Protein AF-0000000084685942 (afdb_homodimer)

Sequence (200 aa):
MKVRAKIINNITHVRVLAIHPMETGERIDKDSGERISAKYIQKISCEHNGKEVFLAQFGTSISQNPYLAFSFKEGKKGDILSLRWNDNTGDVKKTDTTIKMKVRAKIINNITHVRVLAIHPMETGERIDKDSGERISAKYIQKISCEHNGKEVFLAQFGTSISQNPYLAFSFKEGKKGDILSLRWNDNTGDVKKTDTTIK

Organism: NCBI:txid1198232

InterPro domains:
  IPR013783 Immunoglobulin-like fold [G3DSA:2.60.40.10] (1-100)
  IPR014756 Immunoglobulin E-set [SSF81296] (1-99)
  IPR014880 Sulphur oxidation protein SoxZ [PF08770] (4-96)
  IPR030995 Thiosulfate oxidation carrier complex protein SoxZ [TIGR04490] (2-99)

Nearest PDB structures (foldseek):
  2oxh-assembly1_Z  TM=8.338E-01  e=3.038E-08  Paracoccus denitrificans
  1v8h-assembly1_B  TM=8.403E-01  e=4.459E-08  Thermus thermophilus HB8
  2oxg-assembly3_C  TM=8.411E-01  e=2.875E-07  Paracoccus denitrificans
  2oxg-assembly4_E  TM=8.391E-01  e=1.334E-06  Paracoccus denitrificans
  4uwq-assembly3_C  TM=8.152E-01  e=1.489E-06  Thermus thermophilus HB27

Structure (mmCIF, N/CA/C/O backbone):
data_AF-0000000084685942-model_v1
#
loop_
_entity.id
_entity.type
_entity.pdbx_description
1 polymer 'Sulfur oxidation protein SoxZ'
#
loop_
_atom_site.group_PDB
_atom_site.id
_atom_site.type_symbol
_atom_site.label_atom_id
_atom_site.label_alt_id
_atom_site.label_comp_id
_atom_site.label_asym_id
_atom_site.label_entity_id
_atom_site.label_seq_id
_atom_site.pdbx_PDB_ins_code
_atom_site.Cartn_x
_atom_site.Cartn_y
_atom_site.Cartn_z
_atom_site.occupancy
_atom_site.B_iso_or_equiv
_atom_site.auth_seq_id
_atom_site.auth_comp_id
_atom_site.auth_asym_id
_atom_site.auth_atom_id
_atom_site.pdbx_PDB_model_num
ATOM 1 N N . MET A 1 1 ? 13.102 0.731 -6.465 1 90.44 1 MET A N 1
ATOM 2 C CA . MET A 1 1 ? 11.703 1.027 -6.156 1 90.44 1 MET A CA 1
ATOM 3 C C . MET A 1 1 ? 11.266 2.33 -6.82 1 90.44 1 MET A C 1
ATOM 5 O O . MET A 1 1 ? 12.039 3.285 -6.891 1 90.44 1 MET A O 1
ATOM 9 N N . LYS A 1 2 ? 10.141 2.238 -7.484 1 95.19 2 LYS A N 1
ATOM 10 C CA . LYS A 1 2 ? 9.523 3.432 -8.062 1 95.19 2 LYS A CA 1
ATOM 11 C C . LYS A 1 2 ? 8.367 3.924 -7.207 1 95.19 2 LYS A C 1
ATOM 13 O O . LYS A 1 2 ? 7.445 3.162 -6.902 1 95.19 2 LYS A O 1
ATOM 18 N N . VAL A 1 3 ? 8.492 5.219 -6.828 1 97.19 3 VAL A N 1
ATOM 19 C CA . VAL A 1 3 ? 7.484 5.773 -5.926 1 97.19 3 VAL A CA 1
ATOM 20 C C . VAL A 1 3 ? 7.016 7.133 -6.449 1 97.19 3 VAL A C 1
ATOM 22 O O . VAL A 1 3 ? 7.828 7.949 -6.883 1 97.19 3 VAL A O 1
ATOM 25 N N . ARG A 1 4 ? 5.781 7.285 -6.434 1 97.88 4 ARG A N 1
ATOM 26 C CA . ARG A 1 4 ? 5.172 8.578 -6.719 1 97.88 4 ARG A CA 1
ATOM 27 C C . ARG A 1 4 ? 4.246 9.008 -5.586 1 97.88 4 ARG A C 1
ATOM 29 O O . ARG A 1 4 ? 3.518 8.188 -5.027 1 97.88 4 ARG A O 1
ATOM 36 N N . ALA A 1 5 ? 4.422 10.172 -5.203 1 97.94 5 ALA A N 1
ATOM 37 C CA . ALA A 1 5 ? 3.564 10.766 -4.184 1 97.94 5 ALA A CA 1
ATOM 38 C C . ALA A 1 5 ? 3.043 12.133 -4.633 1 97.94 5 ALA A C 1
ATOM 40 O O . ALA A 1 5 ? 3.82 13.07 -4.812 1 97.94 5 ALA A O 1
ATOM 41 N N . LYS A 1 6 ? 1.627 12.211 -4.816 1 98.25 6 LYS A N 1
ATOM 42 C CA . LYS A 1 6 ? 0.998 13.422 -5.336 1 98.25 6 LYS A CA 1
ATOM 43 C C . LYS A 1 6 ? -0.133 13.891 -4.426 1 98.25 6 LYS A C 1
ATOM 45 O O . LYS A 1 6 ? -0.931 13.078 -3.951 1 98.25 6 LYS A O 1
ATOM 50 N N . ILE A 1 7 ? -0.104 15.109 -4.207 1 97.69 7 ILE A N 1
ATOM 51 C CA . ILE A 1 7 ? -1.191 15.68 -3.416 1 97.69 7 ILE A CA 1
ATOM 52 C C . ILE A 1 7 ? -2.352 16.062 -4.332 1 97.69 7 ILE A C 1
ATOM 54 O O . ILE A 1 7 ? -2.158 16.75 -5.332 1 97.69 7 ILE A O 1
ATOM 58 N N . ILE A 1 8 ? -3.498 15.594 -4.062 1 97.12 8 ILE A N 1
ATOM 59 C CA . ILE A 1 8 ? -4.746 15.961 -4.723 1 97.12 8 ILE A CA 1
ATOM 60 C C . ILE A 1 8 ? -5.812 16.266 -3.672 1 97.12 8 ILE A C 1
ATOM 62 O O . ILE A 1 8 ? -6.176 15.406 -2.873 1 97.12 8 ILE A O 1
ATOM 66 N N . ASN A 1 9 ? -6.195 17.5 -3.615 1 94.81 9 ASN A N 1
ATOM 67 C CA . ASN A 1 9 ? -7.211 17.938 -2.668 1 94.81 9 ASN A CA 1
ATOM 68 C C . ASN A 1 9 ? -6.793 17.672 -1.228 1 94.81 9 ASN A C 1
ATOM 70 O O . ASN A 1 9 ? -7.559 17.078 -0.455 1 94.81 9 ASN A O 1
ATOM 74 N N . ASN A 1 10 ? -5.645 17.938 -0.882 1 95 10 ASN A N 1
ATOM 75 C CA . ASN A 1 10 ? -5.055 17.922 0.452 1 95 10 ASN A CA 1
ATOM 76 C C . ASN A 1 10 ? -4.863 16.484 0.951 1 95 10 ASN A C 1
ATOM 78 O O . ASN A 1 10 ? -4.746 16.25 2.154 1 95 10 ASN A O 1
ATOM 82 N N . ILE A 1 11 ? -4.949 15.664 -0.019 1 97.5 11 ILE A N 1
ATOM 83 C CA . ILE A 1 11 ? -4.672 14.258 0.271 1 97.5 11 ILE A CA 1
ATOM 84 C C . ILE A 1 11 ? -3.49 13.781 -0.568 1 97.5 11 ILE A C 1
ATOM 86 O O . ILE A 1 11 ? -3.41 14.07 -1.764 1 97.5 11 ILE A O 1
ATOM 90 N N . THR A 1 12 ? -2.643 13.148 0.266 1 98.25 12 THR A N 1
ATOM 91 C CA . THR A 1 12 ? -1.487 12.617 -0.448 1 98.25 12 THR A CA 1
ATOM 92 C C . THR A 1 12 ? -1.756 11.195 -0.932 1 98.25 12 THR A C 1
ATOM 94 O O . THR A 1 12 ? -2.02 10.297 -0.126 1 98.25 12 THR A O 1
ATOM 97 N N . HIS A 1 13 ? -1.616 11.023 -2.281 1 98.5 13 HIS A N 1
ATOM 98 C CA . HIS A 1 13 ? -1.771 9.719 -2.914 1 98.5 13 HIS A CA 1
ATOM 99 C C . HIS A 1 13 ? -0.418 9.117 -3.275 1 98.5 13 HIS A C 1
ATOM 101 O O . HIS A 1 13 ? 0.376 9.742 -3.98 1 98.5 13 HIS A O 1
ATOM 107 N N . VAL A 1 14 ? -0.188 7.906 -2.75 1 98.44 14 VAL A N 1
ATOM 108 C CA . VAL A 1 14 ? 1.114 7.266 -2.912 1 98.44 14 VAL A CA 1
ATOM 109 C C . VAL A 1 14 ? 0.961 5.977 -3.713 1 98.44 14 VAL A C 1
ATOM 111 O O . VAL A 1 14 ? 0.082 5.16 -3.426 1 98.44 14 VAL A O 1
ATOM 114 N N . ARG A 1 15 ? 1.811 5.895 -4.707 1 97.94 15 ARG A N 1
ATOM 115 C CA . ARG A 1 15 ? 1.938 4.676 -5.5 1 97.94 15 ARG A CA 1
ATOM 116 C C . ARG A 1 15 ? 3.367 4.148 -5.465 1 97.94 15 ARG A C 1
ATOM 118 O O . ARG A 1 15 ? 4.312 4.883 -5.746 1 97.94 15 ARG A O 1
ATOM 125 N N . VAL A 1 16 ? 3.428 2.896 -5.156 1 97.81 16 VAL A N 1
ATOM 126 C CA . VAL A 1 16 ? 4.734 2.264 -5.008 1 97.81 16 VAL A CA 1
ATOM 127 C C . VAL A 1 16 ? 4.816 1.032 -5.906 1 97.81 16 VAL A C 1
ATOM 129 O O . VAL A 1 16 ? 3.928 0.179 -5.887 1 97.81 16 VAL A O 1
ATOM 132 N N . LEU A 1 17 ? 5.82 1.06 -6.691 1 97.62 17 LEU A N 1
ATOM 133 C CA . LEU A 1 17 ? 6.238 -0.146 -7.398 1 97.62 17 LEU A CA 1
ATOM 134 C C . LEU A 1 17 ? 7.617 -0.602 -6.934 1 97.62 17 LEU A C 1
ATOM 136 O O . LEU A 1 17 ? 8.625 0.016 -7.277 1 97.62 17 LEU A O 1
ATOM 140 N N . ALA A 1 18 ? 7.59 -1.71 -6.117 1 97.06 18 ALA A N 1
ATOM 141 C CA . ALA A 1 18 ? 8.859 -2.268 -5.664 1 97.06 18 ALA A CA 1
ATOM 142 C C . ALA A 1 18 ? 9.43 -3.242 -6.691 1 97.06 18 ALA A C 1
ATOM 144 O O . ALA A 1 18 ? 8.797 -4.25 -7.016 1 97.06 18 ALA A O 1
ATOM 145 N N . ILE A 1 19 ? 10.617 -2.771 -7.238 1 96.38 19 ILE A N 1
ATOM 146 C CA . ILE A 1 19 ? 11.273 -3.645 -8.203 1 96.38 19 ILE A CA 1
ATOM 147 C C . ILE A 1 19 ? 11.938 -4.812 -7.477 1 96.38 19 ILE A C 1
ATOM 149 O O . ILE A 1 19 ? 12.992 -4.645 -6.855 1 96.38 19 ILE A O 1
ATOM 153 N N . HIS A 1 20 ? 11.406 -6.027 -7.535 1 97.88 20 HIS A N 1
ATOM 154 C CA . HIS A 1 20 ? 11.836 -7.191 -6.77 1 97.88 20 HIS A CA 1
ATOM 155 C C . HIS A 1 20 ? 11.305 -8.484 -7.387 1 97.88 20 HIS A C 1
ATOM 157 O O . HIS A 1 20 ? 10.164 -8.531 -7.844 1 97.88 20 HIS A O 1
ATOM 163 N N . PRO A 1 21 ? 12.016 -9.539 -7.383 1 96.44 21 PRO A N 1
ATOM 164 C CA . PRO A 1 21 ? 11.648 -10.758 -8.109 1 96.44 21 PRO A CA 1
ATOM 165 C C . PRO A 1 21 ? 10.5 -11.516 -7.449 1 96.44 21 PRO A C 1
ATOM 167 O O . PRO A 1 21 ? 9.812 -12.305 -8.102 1 96.44 21 PRO A O 1
ATOM 170 N N . MET A 1 22 ? 10.289 -11.406 -6.102 1 97.94 22 MET A N 1
ATOM 171 C CA . MET A 1 22 ? 9.25 -12.102 -5.352 1 97.94 22 MET A CA 1
ATOM 172 C C . MET A 1 22 ? 9.273 -13.594 -5.648 1 97.94 22 MET A C 1
ATOM 174 O O . MET A 1 22 ? 8.242 -14.188 -5.977 1 97.94 22 MET A O 1
ATOM 178 N N . GLU A 1 23 ? 10.359 -14.188 -5.59 1 96.5 23 GLU A N 1
ATOM 179 C CA . GLU A 1 23 ? 10.531 -15.625 -5.82 1 96.5 23 GLU A CA 1
ATOM 180 C C . GLU A 1 23 ? 9.984 -16.438 -4.656 1 96.5 23 GLU A C 1
ATOM 182 O O . GLU A 1 23 ? 10.438 -16.297 -3.52 1 96.5 23 GLU A O 1
ATOM 187 N N . THR A 1 24 ? 9.086 -17.25 -4.816 1 94.56 24 THR A N 1
ATOM 188 C CA . THR A 1 24 ? 8.344 -17.984 -3.797 1 94.56 24 THR A CA 1
ATOM 189 C C . THR A 1 24 ? 9.203 -19.094 -3.193 1 94.56 24 THR A C 1
ATOM 191 O O . THR A 1 24 ? 8.945 -19.547 -2.078 1 94.56 24 THR A O 1
ATOM 194 N N . GLY A 1 25 ? 10.133 -19.578 -3.926 1 95 25 GLY A N 1
ATOM 195 C CA . GLY A 1 25 ? 10.938 -20.703 -3.482 1 95 25 GLY A CA 1
ATOM 196 C C . GLY A 1 25 ? 10.375 -22.047 -3.906 1 95 25 GLY A C 1
ATOM 197 O O . GLY A 1 25 ? 10.938 -23.094 -3.576 1 95 25 GLY A O 1
ATOM 198 N N . GLU A 1 26 ? 9.281 -21.984 -4.598 1 92.19 26 GLU A N 1
ATOM 199 C CA . GLU A 1 26 ? 8.656 -23.234 -5.012 1 92.19 26 GLU A CA 1
ATOM 200 C C . GLU A 1 26 ? 9.039 -23.594 -6.441 1 92.19 26 GLU A C 1
ATOM 202 O O . GLU A 1 26 ? 8.758 -24.703 -6.898 1 92.19 26 GLU A O 1
ATOM 207 N N . ARG A 1 27 ? 9.688 -22.797 -7.086 1 91.25 27 ARG A N 1
ATOM 208 C CA . ARG A 1 27 ? 10.055 -23.047 -8.477 1 91.25 27 ARG A CA 1
ATOM 209 C C . ARG A 1 27 ? 11.352 -23.859 -8.562 1 91.25 27 ARG A C 1
ATOM 211 O O . ARG A 1 27 ? 12.266 -23.641 -7.762 1 91.25 27 ARG A O 1
ATOM 218 N N . ILE A 1 28 ? 11.281 -24.703 -9.539 1 93.06 28 ILE A N 1
ATOM 219 C CA . ILE A 1 28 ? 12.461 -25.531 -9.758 1 93.06 28 ILE A CA 1
ATOM 220 C C . ILE A 1 28 ? 13.234 -25.031 -10.969 1 93.06 28 ILE A C 1
ATOM 222 O O . ILE A 1 28 ? 12.648 -24.766 -12.016 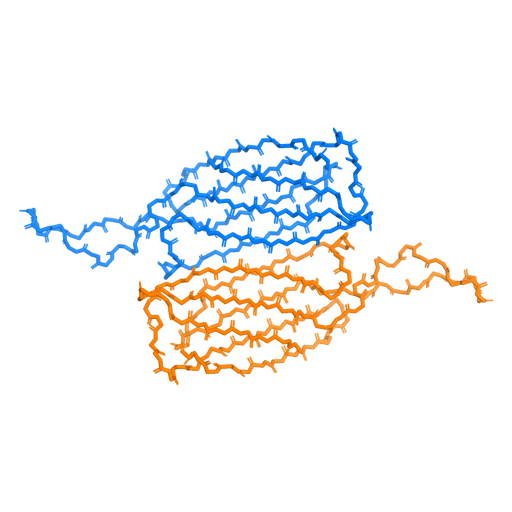1 93.06 28 ILE A O 1
ATOM 226 N N . ASP A 1 29 ? 14.57 -24.75 -10.672 1 92.06 29 ASP A N 1
ATOM 227 C CA . ASP A 1 29 ? 15.43 -24.359 -11.781 1 92.06 29 ASP A CA 1
ATOM 228 C C . ASP A 1 29 ? 15.516 -25.453 -12.836 1 92.06 29 ASP A C 1
ATOM 230 O O . ASP A 1 29 ? 15.898 -26.594 -12.531 1 92.06 29 ASP A O 1
ATOM 234 N N . LYS A 1 30 ? 15.039 -25.016 -14.117 1 90.44 30 LYS A N 1
ATOM 235 C CA . LYS A 1 30 ? 14.922 -26.047 -15.156 1 90.44 30 LYS A CA 1
ATOM 236 C C . LYS A 1 30 ? 16.297 -26.594 -15.539 1 90.44 30 LYS A C 1
ATOM 238 O O . LYS A 1 30 ? 16.406 -27.734 -15.969 1 90.44 30 LYS A O 1
ATOM 243 N N . ASP A 1 31 ? 17.219 -25.891 -15.25 1 93.06 31 ASP A N 1
ATOM 244 C CA . ASP A 1 31 ? 18.562 -26.297 -15.672 1 93.06 31 ASP A CA 1
ATOM 245 C C . ASP A 1 31 ? 19.25 -27.109 -14.586 1 93.06 31 ASP A C 1
ATOM 247 O O . ASP A 1 31 ? 19.844 -28.156 -14.867 1 93.06 31 ASP A O 1
ATOM 251 N N . SER A 1 32 ? 19.219 -26.688 -13.648 1 91.81 32 SER A N 1
ATOM 252 C CA . SER A 1 32 ? 19.938 -27.328 -12.555 1 91.81 32 SER A CA 1
ATOM 253 C C . SER A 1 32 ? 19.047 -28.328 -11.82 1 91.81 32 SER A C 1
ATOM 255 O O . SER A 1 32 ? 19.547 -29.203 -11.102 1 91.81 32 SER A O 1
ATOM 257 N N . GLY A 1 33 ? 17.781 -28.188 -11.727 1 92.94 33 GLY A N 1
ATOM 258 C CA . GLY A 1 33 ? 16.812 -29.031 -11.055 1 92.94 33 GLY A CA 1
ATOM 259 C C . GLY A 1 33 ? 16.609 -28.656 -9.594 1 92.94 33 GLY A C 1
ATOM 260 O O . GLY A 1 33 ? 15.867 -29.328 -8.875 1 92.94 33 GLY A O 1
ATOM 261 N N . GLU A 1 34 ? 17.312 -27.719 -9.289 1 94.31 34 GLU A N 1
ATOM 262 C CA . GLU A 1 34 ? 17.234 -27.328 -7.883 1 94.31 34 GLU A CA 1
ATOM 263 C C . GLU A 1 34 ? 16.156 -26.281 -7.664 1 94.31 34 GLU A C 1
ATOM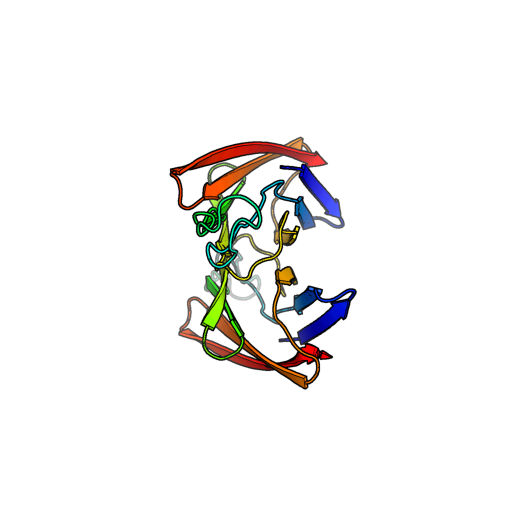 265 O O . GLU A 1 34 ? 15.812 -25.516 -8.578 1 94.31 34 GLU A O 1
ATOM 270 N N . ARG A 1 35 ? 15.68 -26.375 -6.371 1 94.12 35 ARG A N 1
ATOM 271 C CA . ARG A 1 35 ? 14.664 -25.375 -6.031 1 94.12 35 ARG A CA 1
ATOM 272 C C . ARG A 1 35 ? 15.289 -24 -5.875 1 94.12 35 ARG A C 1
ATOM 274 O O . ARG A 1 35 ? 16.359 -23.859 -5.281 1 94.12 35 ARG A O 1
ATOM 281 N N . ILE A 1 36 ? 14.688 -23.031 -6.555 1 95.75 36 ILE A N 1
ATOM 282 C CA . ILE A 1 36 ? 15.141 -21.656 -6.438 1 95.75 36 ILE A CA 1
ATOM 283 C C . ILE A 1 36 ? 14.766 -21.094 -5.062 1 95.75 36 ILE A C 1
ATOM 285 O O . ILE A 1 36 ? 13.609 -21.172 -4.652 1 95.75 36 ILE A O 1
ATOM 289 N N . SER A 1 37 ? 15.742 -20.719 -4.355 1 96.19 37 SER A N 1
ATOM 290 C CA . SER A 1 37 ? 15.523 -20.234 -2.996 1 96.19 37 SER A CA 1
ATOM 291 C C . SER A 1 37 ? 14.555 -19.062 -2.98 1 96.19 37 SER A C 1
ATOM 293 O O . SER A 1 37 ? 14.594 -18.203 -3.859 1 96.19 37 SER A O 1
ATOM 295 N N . ALA A 1 38 ? 13.797 -19.016 -1.921 1 97.5 38 ALA A N 1
ATOM 296 C CA . ALA A 1 38 ? 12.797 -17.969 -1.786 1 97.5 38 ALA A CA 1
ATOM 297 C C . ALA A 1 38 ? 13.469 -16.609 -1.593 1 97.5 38 ALA A C 1
ATOM 299 O O . ALA A 1 38 ? 14.492 -16.5 -0.907 1 97.5 38 ALA A O 1
ATOM 300 N N . LYS A 1 39 ? 13.008 -15.719 -2.26 1 98.12 39 LYS A N 1
ATOM 301 C CA . LYS A 1 39 ? 13.391 -14.312 -2.111 1 98.12 39 LYS A CA 1
ATOM 302 C C . LYS A 1 39 ? 12.195 -13.391 -2.342 1 98.12 39 LYS A C 1
ATOM 304 O O . LYS A 1 39 ? 11.828 -13.117 -3.484 1 98.12 39 LYS A O 1
ATOM 309 N N . TYR A 1 40 ? 11.727 -12.93 -1.336 1 98.31 40 TYR A N 1
ATOM 310 C CA . TYR A 1 40 ? 10.5 -12.148 -1.45 1 98.31 40 TYR A CA 1
ATOM 311 C C . TYR A 1 40 ? 10.461 -11.047 -0.402 1 98.31 40 TYR A C 1
ATOM 313 O O . TYR A 1 40 ? 10.992 -11.203 0.697 1 98.31 40 TYR A O 1
ATOM 321 N N . ILE A 1 41 ? 9.82 -9.953 -0.705 1 98.25 41 ILE A N 1
ATOM 322 C CA . ILE A 1 41 ? 9.656 -8.82 0.201 1 98.25 41 ILE A CA 1
ATOM 323 C C . ILE A 1 41 ? 8.719 -9.203 1.343 1 98.25 41 ILE A C 1
ATOM 325 O O . ILE A 1 41 ? 7.641 -9.758 1.109 1 98.25 41 ILE A O 1
ATOM 329 N N . GLN A 1 42 ? 9.234 -8.906 2.463 1 98.31 42 GLN A N 1
ATOM 330 C CA . GLN A 1 42 ? 8.445 -9.234 3.645 1 98.31 42 GLN A CA 1
ATOM 331 C C . GLN A 1 42 ? 7.699 -8.008 4.164 1 98.31 42 GLN A C 1
ATOM 333 O O . GLN A 1 42 ? 6.57 -8.117 4.645 1 98.31 42 GLN A O 1
ATOM 338 N N . LYS A 1 43 ? 8.375 -7.043 4.137 1 98.06 43 LYS A N 1
ATOM 339 C CA . LYS A 1 43 ? 7.805 -5.84 4.742 1 98.06 43 LYS A CA 1
ATOM 340 C C . LYS A 1 43 ? 8.133 -4.602 3.912 1 98.06 43 LYS A C 1
ATOM 342 O O . LYS A 1 43 ? 9.258 -4.449 3.432 1 98.06 43 LYS A O 1
ATOM 347 N N . ILE A 1 44 ? 7.25 -3.535 3.664 1 98.06 44 ILE A N 1
ATOM 348 C CA . ILE A 1 44 ? 7.426 -2.201 3.102 1 98.06 44 ILE A CA 1
ATOM 349 C C . ILE A 1 44 ? 6.785 -1.163 4.02 1 98.06 44 ILE A C 1
ATOM 351 O O . ILE A 1 44 ? 5.656 -1.349 4.484 1 98.06 44 ILE A O 1
ATOM 355 N N . SER A 1 45 ? 7.473 -0.225 4.316 1 98.12 45 SER A N 1
ATOM 356 C CA . SER A 1 45 ? 6.969 0.81 5.215 1 98.12 45 SER A CA 1
ATOM 357 C C . SER A 1 45 ? 7.203 2.203 4.641 1 98.12 45 SER A C 1
ATOM 359 O O . SER A 1 45 ? 8.109 2.398 3.824 1 98.12 45 SER A O 1
ATOM 361 N N . CYS A 1 46 ? 6.355 3.162 5.066 1 97.88 46 CYS A N 1
ATOM 362 C CA . CYS A 1 46 ? 6.426 4.562 4.66 1 97.88 46 CYS A CA 1
ATOM 363 C C . CYS A 1 46 ? 6.391 5.48 5.875 1 97.88 46 CYS A C 1
ATOM 365 O O . CYS A 1 46 ? 5.543 5.328 6.754 1 97.88 46 CYS A O 1
ATOM 367 N N . GLU A 1 47 ? 7.426 6.305 5.934 1 97.88 47 GLU A N 1
ATOM 368 C CA . GLU A 1 47 ? 7.512 7.297 7.004 1 97.88 47 GLU A CA 1
ATOM 369 C C . GLU A 1 47 ? 7.387 8.719 6.449 1 97.88 47 GLU A C 1
ATOM 371 O O . GLU A 1 47 ? 7.973 9.039 5.414 1 97.88 47 GLU A O 1
ATOM 376 N N . HIS A 1 48 ? 6.469 9.508 7.074 1 96.88 48 HIS A N 1
ATOM 377 C CA . HIS A 1 48 ? 6.309 10.938 6.809 1 96.88 48 HIS A CA 1
ATOM 378 C C . HIS A 1 48 ? 6.594 11.766 8.062 1 96.88 48 HIS A C 1
ATOM 380 O O . HIS A 1 48 ? 5.922 11.602 9.078 1 96.88 48 HIS A O 1
ATOM 386 N N . ASN A 1 49 ? 7.711 12.516 7.918 1 94 49 ASN A N 1
ATOM 387 C CA . ASN A 1 49 ? 8.102 13.391 9.016 1 94 49 ASN A CA 1
ATOM 388 C C . ASN A 1 49 ? 8.391 12.602 10.289 1 94 49 ASN A C 1
ATOM 390 O O . ASN A 1 49 ? 7.914 12.961 11.367 1 94 49 ASN A O 1
ATOM 394 N N . GLY A 1 50 ? 9 11.562 10.07 1 91.81 50 GLY A N 1
ATOM 395 C CA . GLY A 1 50 ? 9.5 10.766 11.18 1 91.81 50 GLY A CA 1
ATOM 396 C C . GLY A 1 50 ? 8.453 9.836 11.766 1 91.81 50 GLY A C 1
ATOM 397 O O . GLY A 1 50 ? 8.734 9.086 12.703 1 91.81 50 GLY A O 1
ATOM 398 N N . LYS A 1 51 ? 7.301 9.891 11.219 1 94.31 51 LYS A N 1
ATOM 399 C CA . LYS A 1 51 ? 6.219 9.031 11.68 1 94.31 51 LYS A CA 1
ATOM 400 C C . LYS A 1 51 ? 5.855 7.984 10.625 1 94.31 51 LYS A C 1
ATOM 402 O O . LYS A 1 51 ? 5.719 8.312 9.445 1 94.31 51 LYS A O 1
ATOM 407 N N . GLU A 1 52 ? 5.809 6.688 11.188 1 97.19 52 GLU A N 1
ATOM 408 C CA . GLU A 1 52 ? 5.348 5.641 10.281 1 97.19 52 GLU A CA 1
ATOM 409 C C . GLU A 1 52 ? 3.865 5.805 9.953 1 97.19 52 GLU A C 1
ATOM 411 O O . GLU A 1 52 ? 3.021 5.762 10.852 1 97.19 52 GLU A O 1
ATOM 416 N N . VAL A 1 53 ? 3.521 6.066 8.648 1 96.25 53 VAL A N 1
ATOM 417 C CA . VAL A 1 53 ? 2.129 6.316 8.289 1 96.25 53 VAL A CA 1
ATOM 418 C C . VAL A 1 53 ? 1.526 5.07 7.648 1 96.25 53 VAL A C 1
ATOM 420 O O . VAL A 1 53 ? 0.304 4.941 7.551 1 96.25 53 VAL A O 1
ATOM 423 N N . PHE A 1 54 ? 2.436 4.195 7.184 1 97.06 54 PHE A N 1
ATOM 424 C CA . PHE A 1 54 ? 1.968 3.004 6.488 1 97.06 54 PHE A CA 1
ATOM 425 C C . PHE A 1 54 ? 2.996 1.883 6.582 1 97.06 54 PHE A C 1
ATOM 427 O O . PHE A 1 54 ? 4.199 2.123 6.449 1 97.06 54 PHE A O 1
ATOM 434 N N . LEU A 1 55 ? 2.504 0.605 6.852 1 98.38 55 LEU A N 1
ATOM 435 C CA . LEU A 1 55 ? 3.318 -0.604 6.863 1 98.38 55 LEU A CA 1
ATOM 436 C C . LEU A 1 55 ? 2.582 -1.762 6.195 1 98.38 55 LEU A C 1
ATOM 438 O O . LEU A 1 55 ? 1.416 -2.02 6.5 1 98.38 55 LEU A O 1
ATOM 442 N N . ALA A 1 56 ? 3.178 -2.438 5.305 1 98.19 56 ALA A N 1
ATOM 443 C CA . ALA A 1 56 ? 2.588 -3.6 4.645 1 98.19 56 ALA A CA 1
ATOM 444 C C . ALA A 1 56 ? 3.51 -4.812 4.738 1 98.19 56 ALA A C 1
ATOM 446 O O . ALA A 1 56 ? 4.73 -4.684 4.613 1 98.19 56 ALA A O 1
ATOM 447 N N . GLN A 1 57 ? 2.973 -5.922 4.941 1 98.31 57 GLN A N 1
ATOM 448 C CA . GLN A 1 57 ? 3.678 -7.199 4.941 1 98.31 57 GLN A CA 1
ATOM 449 C C . GLN A 1 57 ? 3.121 -8.141 3.875 1 98.31 57 GLN A C 1
ATOM 451 O O . GLN A 1 57 ? 1.903 -8.25 3.713 1 98.31 57 GLN A O 1
ATOM 456 N N . PHE A 1 58 ? 4.043 -8.781 3.193 1 97.62 58 PHE A N 1
ATOM 457 C CA . PHE A 1 58 ? 3.695 -9.625 2.053 1 97.62 58 PHE A CA 1
ATOM 458 C C . PHE A 1 58 ? 3.932 -11.094 2.373 1 97.62 58 PHE A C 1
ATOM 460 O O . PHE A 1 58 ? 4.84 -11.43 3.135 1 97.62 58 PHE A O 1
ATOM 467 N N . GLY A 1 59 ? 3.102 -11.922 1.796 1 95.06 59 GLY A N 1
ATOM 468 C CA . GLY A 1 59 ? 3.412 -13.344 1.694 1 95.06 59 GLY A CA 1
ATOM 469 C C . GLY A 1 59 ? 4.105 -13.711 0.396 1 95.06 59 GLY A C 1
ATOM 470 O O . GLY A 1 59 ? 4.383 -12.836 -0.433 1 95.06 59 GLY A O 1
ATOM 471 N N . THR A 1 60 ? 4.402 -15.023 0.193 1 95.25 60 THR A N 1
ATOM 472 C CA . THR A 1 60 ? 5.191 -15.5 -0.938 1 95.25 60 THR A CA 1
ATOM 473 C C . THR A 1 60 ? 4.379 -15.438 -2.229 1 95.25 60 THR A C 1
ATOM 475 O O . THR A 1 60 ? 4.941 -15.477 -3.324 1 95.25 60 THR A O 1
ATOM 478 N N . SER A 1 61 ? 3.059 -15.258 -2.053 1 95.25 61 SER A N 1
ATOM 479 C CA . SER A 1 61 ? 2.217 -15.312 -3.242 1 95.25 61 SER A CA 1
ATOM 480 C C . SER A 1 61 ? 2.117 -13.945 -3.914 1 95.25 61 SER A C 1
ATOM 482 O O . SER A 1 61 ? 1.561 -13.82 -5.008 1 95.25 61 SER A O 1
ATOM 484 N N . ILE A 1 62 ? 2.66 -12.953 -3.32 1 97.88 62 ILE A N 1
ATOM 485 C CA . ILE A 1 62 ? 2.615 -11.617 -3.908 1 97.88 62 ILE A CA 1
ATOM 486 C C . ILE A 1 62 ? 3.402 -11.602 -5.219 1 97.88 62 ILE A C 1
ATOM 488 O O . ILE A 1 62 ? 4.461 -12.227 -5.316 1 97.88 62 ILE A O 1
ATOM 492 N N . SER A 1 63 ? 2.85 -10.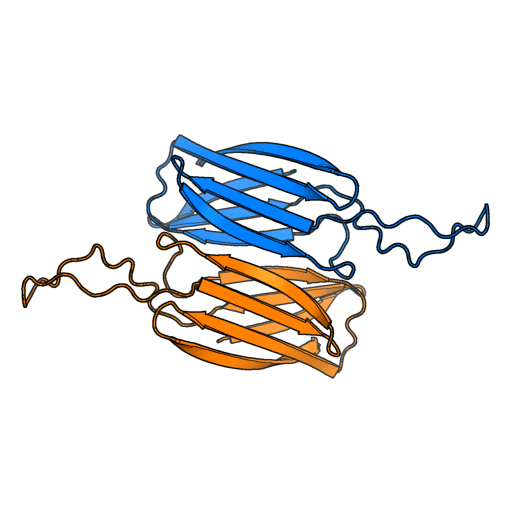836 -6.152 1 97.31 63 SER A N 1
ATOM 493 C CA . SER A 1 63 ? 3.396 -10.859 -7.504 1 97.31 63 SER A CA 1
ATOM 494 C C . SER A 1 63 ? 4.742 -10.141 -7.566 1 97.31 63 SER A C 1
ATOM 496 O O . SER A 1 63 ? 5.031 -9.273 -6.738 1 97.31 63 SER A O 1
ATOM 498 N N . GLN A 1 64 ? 5.496 -10.641 -8.531 1 97 64 GLN A N 1
ATOM 499 C CA . GLN A 1 64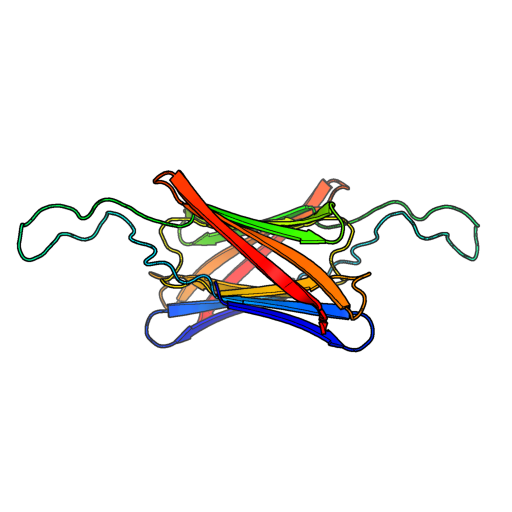 ? 6.758 -9.977 -8.836 1 97 64 GLN A CA 1
ATOM 500 C C . GLN A 1 64 ? 6.555 -8.484 -9.055 1 97 64 GLN A C 1
ATOM 502 O O . GLN A 1 64 ? 5.578 -8.062 -9.68 1 97 64 GLN A O 1
ATOM 507 N N . ASN A 1 65 ? 7.516 -7.637 -8.539 1 97.5 65 ASN A N 1
ATOM 508 C CA . ASN A 1 65 ? 7.434 -6.184 -8.617 1 97.5 65 ASN A CA 1
ATOM 509 C C . ASN A 1 65 ? 6.113 -5.664 -8.055 1 97.5 65 ASN A C 1
ATOM 511 O O . ASN A 1 65 ? 5.324 -5.055 -8.781 1 97.5 65 ASN A O 1
ATOM 515 N N . PRO A 1 66 ? 5.977 -5.961 -6.824 1 98.06 66 PRO A N 1
ATOM 516 C CA . PRO A 1 66 ? 4.703 -5.621 -6.18 1 98.06 66 PRO A CA 1
ATOM 517 C C . PRO A 1 66 ? 4.352 -4.141 -6.316 1 98.06 66 PRO A C 1
ATOM 519 O O . PRO A 1 66 ? 5.223 -3.277 -6.164 1 98.06 66 PRO A O 1
ATOM 522 N N . TYR A 1 67 ? 3.004 -4.012 -6.684 1 96.19 67 TYR A N 1
ATOM 523 C CA . TYR A 1 67 ? 2.402 -2.684 -6.734 1 96.19 67 TYR A CA 1
ATOM 524 C C . TYR A 1 67 ? 1.48 -2.457 -5.543 1 96.19 67 TYR A C 1
ATOM 526 O O . TYR A 1 67 ? 0.701 -3.34 -5.176 1 96.19 67 TYR A O 1
ATOM 534 N N . LEU A 1 68 ? 1.648 -1.289 -4.887 1 97 68 LEU A N 1
ATOM 535 C CA . LEU A 1 68 ? 0.776 -0.868 -3.797 1 97 68 LEU A CA 1
ATOM 536 C C . LEU A 1 68 ? 0.385 0.598 -3.947 1 97 68 LEU A C 1
ATOM 538 O O . LEU A 1 68 ? 1.183 1.413 -4.414 1 97 68 LEU A O 1
ATOM 542 N N . ALA A 1 69 ? -0.846 0.893 -3.607 1 98.19 69 ALA A N 1
ATOM 543 C CA . ALA A 1 69 ? -1.318 2.273 -3.557 1 98.19 69 ALA A CA 1
ATOM 544 C C . ALA A 1 69 ? -2.07 2.549 -2.258 1 98.19 69 ALA A C 1
ATOM 546 O O . ALA A 1 69 ? -2.807 1.69 -1.766 1 98.19 69 ALA A O 1
ATOM 547 N N . PHE A 1 70 ? -1.874 3.756 -1.691 1 98.12 70 PHE A N 1
ATOM 548 C CA . PHE A 1 70 ? -2.578 4.211 -0.499 1 98.12 70 PHE A CA 1
ATOM 549 C C . PHE A 1 70 ? -2.58 5.734 -0.42 1 98.12 70 PHE A C 1
ATOM 551 O O . PHE A 1 70 ? -1.899 6.402 -1.201 1 98.12 70 PHE A O 1
ATOM 558 N N . SER A 1 71 ? -3.41 6.301 0.421 1 97.94 71 SER A N 1
ATOM 559 C CA . SER A 1 71 ? -3.492 7.746 0.602 1 97.94 71 SER A CA 1
ATOM 560 C C . SER A 1 71 ? -3.51 8.117 2.08 1 97.94 71 SER A C 1
ATOM 562 O O . SER A 1 71 ? -3.986 7.344 2.914 1 97.94 71 SER A O 1
ATOM 564 N N . PHE A 1 72 ? -2.934 9.328 2.387 1 97.44 72 PHE A N 1
ATOM 565 C CA . PHE A 1 72 ? -2.889 9.789 3.77 1 97.44 72 PHE A CA 1
ATOM 566 C C . PHE A 1 72 ? -2.979 11.312 3.84 1 97.44 72 PHE A C 1
ATOM 568 O O . PHE A 1 72 ? -2.773 11.992 2.838 1 97.44 72 PHE A O 1
ATOM 575 N N . LYS A 1 73 ? -3.248 11.703 4.992 1 94.69 73 LYS A N 1
ATOM 576 C CA . LYS A 1 73 ? -3.406 13.141 5.219 1 94.69 73 LYS A CA 1
ATOM 577 C C . LYS A 1 73 ? -2.131 13.75 5.797 1 94.69 73 LYS A C 1
ATOM 579 O O . LYS A 1 73 ? -1.172 13.031 6.086 1 94.69 73 LYS A O 1
ATOM 584 N N . GLU A 1 74 ? -2.125 15.07 5.711 1 91.12 74 GLU A N 1
ATOM 585 C CA . GLU A 1 74 ? -1.146 15.922 6.387 1 91.12 74 GLU A CA 1
ATOM 586 C C . GLU A 1 74 ? 0.147 16.016 5.582 1 91.12 74 GLU A C 1
ATOM 588 O O . GLU A 1 74 ? 1.112 16.641 6.023 1 91.12 74 GLU A O 1
ATOM 593 N N . GLY A 1 75 ? 0.216 15.398 4.5 1 95.69 75 GLY A N 1
ATOM 594 C CA . GLY A 1 75 ? 1.335 15.625 3.6 1 95.69 75 GLY A CA 1
ATOM 595 C C . GLY A 1 75 ? 1.336 17.016 2.996 1 95.69 75 GLY A C 1
ATOM 596 O O . GLY A 1 75 ? 0.274 17.594 2.752 1 95.69 75 GLY A O 1
ATOM 597 N N . LYS A 1 76 ? 2.504 17.516 2.846 1 96.69 76 LYS A N 1
ATOM 598 C CA . LYS A 1 76 ? 2.656 18.797 2.18 1 96.69 76 LYS A CA 1
ATOM 599 C C . LYS A 1 76 ? 3.598 18.703 0.984 1 96.69 76 LYS A C 1
ATOM 601 O O . LYS A 1 76 ? 4.547 17.906 1.002 1 96.69 76 LYS A O 1
ATOM 606 N N . LYS A 1 77 ? 3.176 19.547 -0.013 1 96.69 77 LYS A N 1
ATOM 607 C CA . LYS A 1 77 ? 4.082 19.609 -1.155 1 96.69 77 LYS A CA 1
ATOM 608 C C . LYS A 1 77 ? 5.512 19.906 -0.704 1 96.69 77 LYS A C 1
ATOM 610 O O . LYS A 1 77 ? 5.738 20.781 0.13 1 96.69 77 LYS A O 1
ATOM 615 N N . GLY A 1 78 ? 6.348 19.094 -1.192 1 97.88 78 GLY A N 1
ATOM 616 C CA . GLY A 1 78 ? 7.746 19.297 -0.864 1 97.88 78 GLY A CA 1
ATOM 617 C C . GLY A 1 78 ? 8.234 18.422 0.27 1 97.88 78 GLY A C 1
ATOM 618 O O . GLY A 1 78 ? 9.445 18.266 0.468 1 97.88 78 GLY A O 1
ATOM 619 N N . ASP A 1 79 ? 7.328 17.891 1.042 1 98.12 79 ASP A N 1
ATOM 620 C CA . ASP A 1 79 ? 7.723 16.953 2.094 1 98.12 79 ASP A CA 1
ATOM 621 C C . ASP A 1 79 ? 8.391 15.711 1.504 1 98.12 79 ASP A C 1
ATOM 623 O O . ASP A 1 79 ? 8.156 15.367 0.344 1 98.12 79 ASP A O 1
ATOM 627 N N . ILE A 1 80 ? 9.234 15.172 2.318 1 97.81 80 ILE A N 1
ATOM 628 C CA . ILE A 1 80 ? 9.922 13.953 1.904 1 97.81 80 ILE A CA 1
ATOM 629 C C . ILE A 1 80 ? 9.242 12.742 2.539 1 97.81 80 ILE A C 1
ATOM 631 O O . ILE A 1 80 ? 8.977 12.727 3.744 1 97.81 80 ILE A O 1
ATOM 635 N N . LEU A 1 81 ? 8.859 11.812 1.794 1 97.88 81 LEU A N 1
ATOM 636 C CA . LEU A 1 81 ? 8.391 10.508 2.24 1 97.88 81 LEU A CA 1
ATOM 637 C C . LEU A 1 81 ? 9.5 9.461 2.139 1 97.88 81 LEU A C 1
ATOM 639 O O . LEU A 1 81 ? 10.133 9.328 1.09 1 97.88 81 LEU A O 1
ATOM 643 N N . SER A 1 82 ? 9.75 8.836 3.193 1 98.12 82 SER A N 1
ATOM 644 C CA . SER A 1 82 ? 10.781 7.805 3.223 1 98.12 82 SER A CA 1
ATOM 645 C C . SER A 1 82 ? 10.172 6.406 3.16 1 98.12 82 SER A C 1
ATOM 647 O O . SER A 1 82 ? 9.414 6.016 4.051 1 98.12 82 SER A O 1
ATOM 649 N N . LEU A 1 83 ? 10.461 5.699 2.076 1 97.88 83 LEU A N 1
ATOM 650 C CA . LEU A 1 83 ? 9.977 4.336 1.889 1 97.88 83 LEU A CA 1
ATOM 651 C C . LEU A 1 83 ? 11.109 3.33 2.098 1 97.88 83 LEU A C 1
ATOM 653 O O . LEU A 1 83 ? 12.234 3.555 1.654 1 97.88 83 LEU A O 1
ATOM 657 N N . ARG A 1 84 ? 10.758 2.283 2.793 1 97.69 84 ARG A N 1
ATOM 658 C CA . ARG A 1 84 ? 11.719 1.219 3.07 1 97.69 84 ARG A CA 1
ATOM 659 C C . ARG A 1 84 ? 11.086 -0.155 2.871 1 97.69 84 ARG A C 1
ATOM 661 O O . ARG A 1 84 ? 9.945 -0.387 3.285 1 97.69 84 ARG A O 1
ATOM 668 N N . TRP A 1 85 ? 11.836 -1.072 2.258 1 97.31 85 TRP A N 1
ATOM 669 C CA . TRP A 1 85 ? 11.367 -2.455 2.225 1 97.31 85 TRP A CA 1
ATOM 670 C C . TRP A 1 85 ? 12.523 -3.42 2.496 1 97.31 85 TRP A C 1
ATOM 672 O O . TRP A 1 85 ? 13.688 -3.096 2.242 1 97.31 85 TRP A O 1
ATOM 682 N N . ASN A 1 86 ? 12.211 -4.496 3.004 1 98.44 86 ASN A N 1
ATOM 683 C CA . ASN A 1 86 ? 13.164 -5.578 3.242 1 98.44 86 ASN A CA 1
ATOM 684 C C . ASN A 1 86 ? 12.594 -6.93 2.826 1 98.44 86 ASN A C 1
ATOM 686 O O . ASN A 1 86 ? 11.383 -7.137 2.875 1 98.44 86 ASN A O 1
ATOM 690 N N . ASP A 1 87 ? 13.477 -7.848 2.42 1 98.44 87 ASP A N 1
ATOM 691 C CA . ASP A 1 87 ? 13.031 -9.18 2.018 1 98.44 87 ASP A CA 1
ATOM 692 C C . ASP A 1 87 ? 13.602 -10.25 2.943 1 98.44 87 ASP A C 1
ATOM 694 O O . ASP A 1 87 ? 14.281 -9.938 3.92 1 98.44 87 ASP A O 1
ATOM 698 N N . ASN A 1 88 ? 13.273 -11.391 2.709 1 98.25 88 ASN A N 1
ATOM 699 C CA . ASN A 1 88 ? 13.578 -12.508 3.592 1 98.25 88 ASN A CA 1
ATOM 700 C C . ASN A 1 88 ? 15.07 -12.836 3.58 1 98.25 88 ASN A C 1
ATOM 702 O O . ASN A 1 88 ? 15.547 -13.594 4.43 1 98.25 88 ASN A O 1
ATOM 706 N N . THR A 1 89 ? 15.812 -12.406 2.641 1 97.94 89 THR A N 1
ATOM 707 C CA . THR A 1 89 ? 17.25 -12.695 2.6 1 97.94 89 TH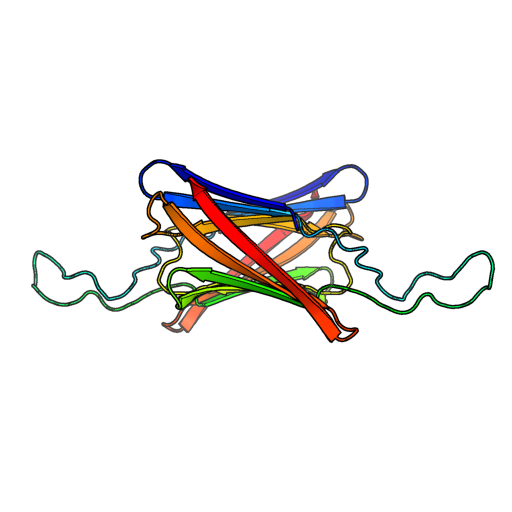R A CA 1
ATOM 708 C C . THR A 1 89 ? 18.031 -11.633 3.359 1 97.94 89 THR A C 1
ATOM 710 O O . THR A 1 89 ? 19.25 -11.742 3.518 1 97.94 89 THR A O 1
ATOM 713 N N . GLY A 1 90 ? 17.344 -10.57 3.842 1 97.25 90 GLY A N 1
ATOM 714 C CA . GLY A 1 90 ? 17.984 -9.523 4.617 1 97.25 90 GLY A CA 1
ATOM 715 C C . GLY A 1 90 ? 18.297 -8.281 3.805 1 97.25 90 GLY A C 1
ATOM 716 O O . GLY A 1 90 ? 18.75 -7.273 4.348 1 97.25 90 GLY A O 1
ATOM 717 N N . ASP A 1 91 ? 17.938 -8.391 2.449 1 97.69 91 ASP A N 1
ATOM 718 C CA . ASP A 1 91 ? 18.109 -7.215 1.605 1 97.69 91 ASP A CA 1
ATOM 719 C C . ASP A 1 91 ? 17.141 -6.109 2 1 97.69 91 ASP A C 1
ATOM 721 O O . ASP A 1 91 ? 15.969 -6.379 2.303 1 97.69 91 ASP A O 1
ATOM 725 N N . VAL A 1 92 ? 17.688 -4.871 2.076 1 97.62 92 VAL A N 1
ATOM 726 C CA . VAL A 1 92 ? 16.906 -3.695 2.432 1 97.62 92 VAL A CA 1
ATOM 727 C C . VAL A 1 92 ? 17.109 -2.6 1.39 1 97.62 92 VAL A C 1
ATOM 729 O O . VAL A 1 92 ? 18.234 -2.359 0.95 1 97.62 92 VAL A O 1
ATOM 732 N N . LYS A 1 93 ? 16.094 -2.117 1.014 1 97.44 93 LYS A N 1
ATOM 733 C CA . LYS A 1 93 ? 16.188 -0.955 0.135 1 97.44 93 LYS A CA 1
ATOM 734 C C . LYS A 1 93 ? 15.352 0.206 0.679 1 97.44 93 LYS A C 1
ATOM 736 O O . LYS A 1 93 ? 14.25 0.003 1.192 1 97.44 93 LYS A O 1
ATOM 741 N N . LYS A 1 94 ? 15.977 1.5 0.547 1 96.38 94 LYS A N 1
ATOM 742 C CA . LYS A 1 94 ? 15.344 2.744 0.97 1 96.38 94 LYS A CA 1
ATOM 743 C C . LYS A 1 94 ? 15.258 3.74 -0.183 1 96.38 94 LYS A C 1
ATOM 745 O O . LYS A 1 94 ? 16.188 3.857 -0.977 1 96.38 94 LYS A O 1
ATOM 750 N N . THR A 1 95 ? 14.156 4.254 -0.2 1 97 95 THR A N 1
ATOM 751 C CA . THR A 1 95 ? 13.961 5.293 -1.205 1 97 95 THR A CA 1
ATOM 752 C C . THR A 1 95 ? 13.188 6.473 -0.619 1 97 95 THR A C 1
ATOM 754 O O . THR A 1 95 ? 12.234 6.285 0.138 1 97 95 THR A O 1
ATOM 757 N N . ASP A 1 96 ? 13.719 7.762 -0.873 1 97.5 96 ASP A N 1
ATOM 758 C CA . ASP A 1 96 ? 12.992 8.977 -0.516 1 97.5 96 ASP A CA 1
ATOM 759 C C . ASP A 1 96 ? 12.32 9.594 -1.739 1 97.5 96 ASP A C 1
ATOM 761 O O . ASP A 1 96 ? 12.859 9.547 -2.844 1 97.5 96 ASP A O 1
ATOM 765 N N . THR A 1 97 ? 11.133 10.008 -1.518 1 98 97 THR A N 1
ATOM 766 C CA . THR A 1 97 ? 10.422 10.703 -2.586 1 98 97 THR A CA 1
ATOM 767 C C . THR A 1 97 ? 9.828 12.016 -2.076 1 98 97 THR A C 1
ATOM 769 O O . THR A 1 97 ? 9.469 12.125 -0.902 1 98 97 THR A O 1
ATOM 772 N N . THR A 1 98 ? 9.867 13 -2.932 1 98.25 98 THR A N 1
ATOM 773 C CA . THR A 1 98 ? 9.258 14.281 -2.605 1 98.25 98 THR A CA 1
ATOM 774 C C . THR A 1 98 ? 7.777 14.289 -2.988 1 98.25 98 THR A C 1
ATOM 776 O O . THR A 1 98 ? 7.41 13.852 -4.082 1 98.25 98 THR A O 1
ATOM 779 N N . ILE A 1 99 ? 7.016 14.586 -2.057 1 98.25 99 ILE A N 1
ATOM 780 C CA . ILE A 1 99 ? 5.594 14.766 -2.342 1 98.25 99 ILE A CA 1
ATOM 781 C C . ILE A 1 99 ? 5.406 15.961 -3.271 1 98.25 99 ILE A C 1
ATOM 783 O O . ILE A 1 99 ? 5.91 17.047 -3 1 98.25 99 ILE A O 1
ATOM 787 N N . LYS A 1 100 ? 4.762 15.688 -4.312 1 97.75 100 LYS A N 1
ATOM 788 C CA . LYS A 1 100 ? 4.598 16.734 -5.309 1 97.75 100 LYS A CA 1
ATOM 789 C C . LYS A 1 100 ? 3.168 17.281 -5.309 1 97.75 100 LYS A C 1
ATOM 791 O O . LYS A 1 100 ? 2.232 16.562 -4.938 1 97.75 100 LYS A O 1
ATOM 796 N N . MET B 1 1 ? -16.844 -2.541 3.711 1 90.88 1 MET B N 1
ATOM 797 C CA . MET B 1 1 ? -15.656 -2.576 2.869 1 90.88 1 MET B CA 1
ATOM 798 C C . MET B 1 1 ? -16 -2.99 1.444 1 90.88 1 MET B C 1
ATOM 800 O O . MET B 1 1 ? -16.875 -3.844 1.236 1 90.88 1 MET B O 1
ATOM 804 N N . LYS B 1 2 ? -15.523 -2.162 0.51 1 95.31 2 LYS B N 1
ATOM 805 C CA . LYS B 1 2 ? -15.672 -2.498 -0.903 1 95.31 2 LYS B CA 1
ATOM 806 C C . LYS B 1 2 ? -14.398 -3.129 -1.457 1 95.31 2 LYS B C 1
ATOM 808 O O . LYS B 1 2 ? -13.312 -2.557 -1.339 1 95.31 2 LYS B O 1
ATOM 813 N N . VAL B 1 3 ? -14.586 -4.367 -2.02 1 97.19 3 VAL B N 1
ATOM 814 C CA . VAL B 1 3 ? -13.422 -5.098 -2.504 1 97.19 3 VAL B CA 1
ATOM 815 C C . VAL B 1 3 ? -13.695 -5.633 -3.91 1 97.19 3 VAL B C 1
ATOM 817 O O . VAL B 1 3 ? -14.781 -6.141 -4.188 1 97.19 3 VAL B O 1
ATOM 820 N N . ARG B 1 4 ? -12.773 -5.379 -4.762 1 97.94 4 ARG B N 1
ATOM 821 C CA . ARG B 1 4 ? -12.789 -5.988 -6.086 1 97.94 4 ARG B CA 1
ATOM 822 C C . ARG B 1 4 ? -11.523 -6.801 -6.332 1 97.94 4 ARG B C 1
ATOM 824 O O . ARG B 1 4 ? -10.43 -6.383 -5.953 1 97.94 4 ARG B O 1
ATOM 831 N N . ALA B 1 5 ? -11.727 -8.023 -6.777 1 98.25 5 ALA B N 1
ATOM 832 C CA . ALA B 1 5 ? -10.617 -8.898 -7.148 1 98.25 5 ALA B CA 1
ATOM 833 C C . ALA B 1 5 ? -10.805 -9.461 -8.555 1 98.25 5 ALA B C 1
ATOM 835 O O . ALA B 1 5 ? -11.742 -10.227 -8.797 1 98.25 5 ALA B O 1
ATOM 836 N N . LYS B 1 6 ? -9.859 -9.086 -9.422 1 98.31 6 LYS B N 1
ATOM 837 C CA . LYS B 1 6 ? -9.977 -9.477 -10.828 1 98.31 6 LYS B CA 1
ATOM 838 C C . LYS B 1 6 ? -8.695 -10.125 -11.328 1 98.31 6 LYS B C 1
ATOM 840 O O . LYS B 1 6 ? -7.594 -9.633 -11.047 1 98.31 6 LYS B O 1
ATOM 845 N N . ILE B 1 7 ? -8.867 -11.117 -12.109 1 97.69 7 ILE B N 1
ATOM 846 C CA . ILE B 1 7 ? -7.711 -11.773 -12.703 1 97.69 7 ILE B CA 1
ATOM 847 C C . ILE B 1 7 ? -7.438 -11.188 -14.086 1 97.69 7 ILE B C 1
ATOM 849 O O . ILE B 1 7 ? -8.336 -11.102 -14.922 1 97.69 7 ILE B O 1
ATOM 853 N N . ILE B 1 8 ? -6.285 -10.727 -14.258 1 96.81 8 ILE B N 1
ATOM 854 C CA . ILE B 1 8 ? -5.785 -10.266 -15.555 1 96.81 8 ILE B CA 1
ATOM 855 C C . ILE B 1 8 ? -4.438 -10.914 -15.844 1 96.81 8 ILE B C 1
ATOM 857 O O . ILE B 1 8 ? -3.471 -10.719 -15.109 1 96.81 8 ILE B O 1
ATOM 861 N N . ASN B 1 9 ? -4.449 -11.656 -16.875 1 94 9 ASN B N 1
ATOM 862 C CA . ASN B 1 9 ? -3.227 -12.344 -17.266 1 94 9 ASN B CA 1
ATOM 863 C C . ASN B 1 9 ? -2.65 -13.164 -16.125 1 94 9 ASN B C 1
ATOM 865 O O . ASN B 1 9 ? -1.463 -13.055 -15.805 1 94 9 ASN B O 1
ATOM 869 N N . ASN B 1 10 ? -3.395 -13.906 -15.43 1 94.56 10 ASN B N 1
ATOM 870 C CA . ASN B 1 10 ? -3.066 -14.883 -14.398 1 94.56 10 ASN B CA 1
ATOM 871 C C . ASN B 1 10 ? -2.566 -14.195 -13.125 1 94.56 10 ASN B C 1
ATOM 873 O O . ASN B 1 10 ? -1.897 -14.828 -12.305 1 94.56 10 ASN B O 1
ATOM 877 N N . ILE B 1 11 ? -2.814 -12.984 -13.109 1 97.19 11 ILE B N 1
ATOM 878 C CA . ILE B 1 11 ? -2.516 -12.219 -11.906 1 97.19 11 ILE B CA 1
ATOM 879 C C . ILE B 1 11 ? -3.803 -11.617 -11.344 1 97.19 11 ILE B C 1
ATOM 881 O O . ILE B 1 11 ? -4.625 -11.078 -12.086 1 97.19 11 ILE B O 1
ATOM 885 N N . THR B 1 12 ? -3.93 -11.875 -10.023 1 98.31 12 THR B N 1
ATOM 886 C CA . THR B 1 12 ? -5.105 -11.32 -9.359 1 98.31 12 THR B CA 1
ATOM 887 C C . THR B 1 12 ? -4.832 -9.906 -8.859 1 98.31 12 THR B C 1
ATOM 889 O O . THR B 1 12 ? -3.932 -9.695 -8.039 1 98.31 12 THR B O 1
ATOM 892 N N . HIS B 1 13 ? -5.543 -8.992 -9.328 1 98.38 13 HIS B N 1
ATOM 893 C CA . HIS B 1 13 ? -5.465 -7.602 -8.906 1 98.38 13 HIS B CA 1
ATOM 894 C C . HIS B 1 13 ? -6.578 -7.266 -7.918 1 98.38 13 HIS B C 1
ATOM 896 O O . HIS B 1 13 ? -7.758 -7.461 -8.219 1 98.38 13 HIS B O 1
ATOM 902 N N . VAL B 1 14 ? -6.23 -6.754 -6.676 1 98.44 14 VAL B N 1
ATOM 903 C CA . VAL B 1 14 ? -7.172 -6.504 -5.594 1 98.44 14 VAL B CA 1
ATOM 904 C C . VAL B 1 14 ? -7.199 -5.016 -5.258 1 98.44 14 VAL B C 1
ATOM 906 O O . VAL B 1 14 ? -6.148 -4.391 -5.098 1 98.44 14 VAL B O 1
ATOM 909 N N . ARG B 1 15 ? -8.328 -4.543 -5.277 1 98.06 15 ARG B N 1
ATOM 910 C CA . ARG B 1 15 ? -8.586 -3.178 -4.828 1 98.06 15 ARG B CA 1
ATOM 911 C C . ARG B 1 15 ? -9.547 -3.166 -3.643 1 98.06 15 ARG B C 1
ATOM 913 O O . ARG B 1 15 ? -10.625 -3.764 -3.701 1 98.06 15 ARG B O 1
ATOM 920 N N . VAL B 1 16 ? -9.109 -2.447 -2.584 1 97.94 16 VAL B N 1
ATOM 921 C CA . VAL B 1 16 ? -9.883 -2.406 -1.348 1 97.94 16 VAL B CA 1
ATOM 922 C C . VAL B 1 16 ? -10.164 -0.956 -0.961 1 97.94 16 VAL B C 1
ATOM 924 O O . VAL B 1 16 ? -9.25 -0.129 -0.923 1 97.94 16 VAL B O 1
ATOM 927 N N . LEU B 1 17 ? -11.422 -0.699 -0.8 1 97.69 17 LEU B N 1
ATOM 928 C CA . LEU B 1 17 ? -11.859 0.528 -0.141 1 97.69 17 LEU B CA 1
ATOM 929 C C . LEU B 1 17 ? -12.547 0.218 1.182 1 97.69 17 LEU B C 1
ATOM 931 O O . LEU B 1 17 ? -13.68 -0.271 1.196 1 97.69 17 LEU B O 1
ATOM 935 N N . ALA B 1 18 ? -11.758 0.453 2.342 1 97 18 ALA B N 1
ATOM 936 C CA . ALA B 1 18 ? -12.344 0.256 3.664 1 97 18 ALA B CA 1
ATOM 937 C C . ALA B 1 18 ? -13.148 1.479 4.094 1 97 18 ALA B C 1
ATOM 939 O O . ALA B 1 18 ? -12.602 2.58 4.211 1 97 18 ALA B O 1
ATOM 940 N N . ILE B 1 19 ? -14.477 1.269 4.27 1 96.06 19 ILE B N 1
ATOM 941 C CA . ILE B 1 19 ? -15.32 2.367 4.715 1 96.06 19 ILE B CA 1
ATOM 942 C C . ILE B 1 19 ? -15.133 2.592 6.215 1 96.06 19 ILE B C 1
ATOM 944 O O . ILE B 1 19 ? -15.633 1.814 7.035 1 96.06 19 ILE B O 1
ATOM 948 N N . HIS B 1 20 ? -14.477 3.652 6.625 1 97.81 20 HIS B N 1
ATOM 949 C CA . HIS B 1 20 ? -14.086 3.912 8.008 1 97.81 20 HIS B CA 1
ATOM 950 C C . HIS B 1 20 ? -13.703 5.375 8.203 1 97.81 20 HIS B C 1
ATOM 952 O O . HIS B 1 20 ? -13.055 5.977 7.344 1 97.81 20 HIS B O 1
ATOM 958 N N . PRO B 1 21 ? -13.984 5.965 9.367 1 96.69 21 PRO B N 1
ATOM 959 C CA . PRO B 1 21 ? -13.805 7.406 9.555 1 96.69 21 PRO B CA 1
ATOM 960 C C . PRO B 1 21 ? -12.336 7.801 9.711 1 96.69 21 PRO B C 1
ATOM 962 O O . PRO B 1 21 ? -11.977 8.961 9.484 1 96.69 21 PRO B O 1
ATOM 965 N N . MET B 1 22 ? -11.469 6.91 10.156 1 97.88 22 MET B N 1
ATOM 966 C CA . MET B 1 22 ? -10.055 7.184 10.383 1 97.88 22 MET B CA 1
ATOM 967 C C . MET B 1 22 ? -9.875 8.453 11.203 1 97.88 22 MET B C 1
ATOM 969 O O . MET B 1 22 ? -9.102 9.344 10.82 1 97.88 22 MET B O 1
ATOM 973 N N . GLU B 1 23 ? -10.562 8.562 12.367 1 95.94 23 GLU B N 1
ATOM 974 C CA . GLU B 1 23 ? -10.469 9.703 13.273 1 95.94 23 GLU B CA 1
ATOM 975 C C . GLU B 1 23 ? -9.156 9.68 14.055 1 95.94 23 GLU B C 1
ATOM 977 O O . GLU B 1 23 ? -8.883 8.727 14.789 1 95.94 23 GLU B O 1
ATOM 982 N N . THR B 1 24 ? -8.344 10.672 13.914 1 93.69 24 THR B N 1
ATOM 983 C CA . THR B 1 24 ? -6.988 10.719 14.461 1 93.69 24 THR B CA 1
ATOM 984 C C . THR B 1 24 ? -7.027 10.93 15.977 1 93.69 24 THR B C 1
ATOM 986 O O . THR B 1 24 ? -6.066 10.609 16.672 1 93.69 24 THR B O 1
ATOM 989 N N . GLY B 1 25 ? -8.031 11.469 16.531 1 94.19 25 GLY B N 1
ATOM 990 C CA . GLY B 1 25 ? -8.109 11.805 17.938 1 94.19 25 GLY B CA 1
ATOM 991 C C . GLY B 1 25 ? -7.57 13.18 18.266 1 94.19 25 GLY B C 1
ATOM 992 O O . GLY B 1 25 ? -7.543 13.594 19.422 1 94.19 25 GLY B O 1
ATOM 993 N N . GLU B 1 26 ? -7.148 13.875 17.219 1 91.69 26 GLU B N 1
ATOM 994 C CA . GLU B 1 26 ? -6.582 15.203 17.438 1 91.69 26 GLU B CA 1
ATOM 995 C C . GLU B 1 26 ? -7.617 16.297 17.188 1 91.69 26 GLU B C 1
ATOM 997 O O . GLU B 1 26 ? -7.383 17.469 17.5 1 91.69 26 GLU B O 1
ATOM 1002 N N . ARG B 1 27 ? -8.727 15.945 16.641 1 90.44 27 ARG B N 1
ATOM 1003 C CA . ARG B 1 27 ? -9.758 16.922 16.328 1 90.44 27 ARG B CA 1
ATOM 1004 C C . ARG B 1 27 ? -10.594 17.266 17.547 1 90.44 27 ARG B C 1
ATOM 1006 O O . ARG B 1 27 ? -10.898 16.375 18.359 1 90.44 27 ARG B O 1
ATOM 1013 N N . ILE B 1 28 ? -10.859 18.484 17.688 1 91.75 28 ILE B N 1
ATOM 1014 C CA . ILE B 1 28 ? -11.703 18.938 18.781 1 91.75 28 ILE B CA 1
ATOM 1015 C C . ILE B 1 28 ? -13.125 19.172 18.281 1 91.75 28 ILE B C 1
ATOM 1017 O O . ILE B 1 28 ? -13.328 19.781 17.219 1 91.75 28 ILE B O 1
ATOM 1021 N N . ASP B 1 29 ? -13.953 18.531 18.938 1 92.38 29 ASP B N 1
ATOM 1022 C CA . ASP B 1 29 ? -15.359 18.766 18.625 1 92.38 29 ASP B CA 1
ATOM 1023 C C . ASP B 1 29 ? -15.727 20.234 18.844 1 92.38 29 ASP B C 1
ATOM 1025 O O . ASP B 1 29 ? -15.547 20.766 19.953 1 92.38 29 ASP B O 1
ATOM 1029 N N . LYS B 1 30 ? -16.203 20.688 17.812 1 91.69 30 LYS B N 1
ATOM 1030 C CA . LYS B 1 30 ? -16.484 22.125 17.875 1 91.69 30 LYS B CA 1
ATOM 1031 C C . LYS B 1 30 ? -17.625 22.438 18.828 1 91.69 30 LYS B C 1
ATOM 1033 O O . LYS B 1 30 ? -17.672 23.516 19.422 1 91.69 30 LYS B O 1
ATOM 1038 N N . ASP B 1 31 ? -18.516 21.562 18.906 1 92.38 31 ASP B N 1
ATOM 1039 C CA . ASP B 1 31 ? -19.688 21.797 19.75 1 92.38 31 ASP B CA 1
ATOM 1040 C C . ASP B 1 31 ? -19.359 21.547 21.219 1 92.38 31 ASP B C 1
ATOM 1042 O O . ASP B 1 31 ? -19.688 22.359 22.094 1 92.38 31 ASP B O 1
ATOM 1046 N N . SER B 1 32 ? -18.828 20.656 21.484 1 90.81 32 SER B N 1
ATOM 1047 C CA . SER B 1 32 ? -18.594 20.25 22.875 1 90.81 32 SER B CA 1
ATOM 1048 C C . SER B 1 32 ? -17.219 20.734 23.344 1 90.81 32 SER B C 1
ATOM 1050 O O . SER B 1 32 ? -16.969 20.781 24.547 1 90.81 32 SER B O 1
ATOM 1052 N N . GLY B 1 33 ? -16.312 20.859 22.609 1 92.75 33 GLY B N 1
ATOM 1053 C CA . GLY B 1 33 ? -14.961 21.266 22.938 1 92.75 33 GLY B CA 1
ATOM 1054 C C . GLY B 1 33 ? -14.062 20.094 23.312 1 92.75 33 GLY B C 1
ATOM 1055 O O . GLY B 1 33 ? -12.898 20.297 23.672 1 92.75 33 GLY B O 1
ATOM 1056 N N . GLU B 1 34 ? -14.656 19.109 23.281 1 92.69 34 GLU B N 1
ATOM 1057 C CA . GLU B 1 34 ? -13.891 17.938 23.672 1 92.69 34 GLU B CA 1
ATOM 1058 C C . GLU B 1 34 ? -13.18 17.297 22.484 1 92.69 34 GLU B C 1
ATOM 1060 O O . GLU B 1 34 ? -13.625 17.438 21.344 1 92.69 34 GLU B O 1
ATOM 1065 N N . ARG B 1 35 ? -12.047 16.625 22.844 1 93 35 ARG B N 1
ATOM 1066 C CA . ARG B 1 35 ? -11.312 15.93 21.797 1 93 35 ARG B CA 1
ATOM 1067 C C . ARG B 1 35 ? -12.055 14.68 21.344 1 93 35 ARG B C 1
ATOM 1069 O O . ARG B 1 35 ? -12.602 13.945 22.172 1 93 35 ARG B O 1
ATOM 1076 N N . ILE B 1 36 ? -12.281 14.594 20.062 1 95.25 36 ILE B N 1
ATOM 1077 C CA . ILE B 1 36 ? -12.906 13.398 19.516 1 95.25 36 ILE B CA 1
ATOM 1078 C C . ILE B 1 36 ? -11.945 12.219 19.609 1 95.25 36 ILE B C 1
ATOM 1080 O O . ILE B 1 36 ? -10.789 12.305 19.188 1 95.25 36 ILE B O 1
ATOM 1084 N N . SER B 1 37 ? -12.414 11.219 20.328 1 96.38 37 SER B N 1
ATOM 1085 C CA . SER B 1 37 ? -11.578 10.039 20.562 1 96.38 37 SER B CA 1
ATOM 1086 C C . SER B 1 37 ? -11.102 9.438 19.234 1 96.38 37 SER B C 1
ATOM 1088 O O . SER B 1 37 ? -11.859 9.383 18.266 1 96.38 37 SER B O 1
ATOM 1090 N N . ALA B 1 38 ? -9.922 8.953 19.25 1 97.44 38 ALA B N 1
ATOM 1091 C CA . ALA B 1 38 ? -9.344 8.328 18.062 1 97.44 38 ALA B CA 1
ATOM 1092 C C . ALA B 1 38 ? -10.094 7.051 17.703 1 97.44 38 ALA B C 1
ATOM 1094 O O . ALA B 1 38 ? -10.523 6.297 18.578 1 97.44 38 ALA B O 1
ATOM 1095 N N . LYS B 1 39 ? -10.305 6.949 16.516 1 97.75 39 LYS B N 1
ATOM 1096 C CA . LYS B 1 39 ? -10.867 5.75 15.906 1 97.75 39 LYS B CA 1
ATOM 1097 C C . LYS B 1 39 ? -10.289 5.531 14.508 1 97.75 39 LYS B C 1
ATOM 1099 O O . LYS B 1 39 ? -10.727 6.168 13.547 1 97.75 39 LYS B O 1
ATOM 1104 N N . TYR B 1 40 ? -9.461 4.586 14.438 1 98.12 40 TYR B N 1
ATOM 1105 C CA . TYR B 1 40 ? -8.766 4.398 13.164 1 98.12 40 TYR B CA 1
ATOM 1106 C C . TYR B 1 40 ? -8.406 2.934 12.953 1 98.12 40 TYR B C 1
ATOM 1108 O O . TYR B 1 40 ? -8.164 2.203 13.914 1 98.12 40 TYR B O 1
ATOM 1116 N N . ILE B 1 41 ? -8.398 2.561 11.688 1 98.12 41 ILE B N 1
ATOM 1117 C CA . ILE B 1 41 ? -8.031 1.194 11.328 1 98.12 41 ILE B CA 1
ATOM 1118 C C . ILE B 1 41 ? -6.547 0.965 11.594 1 98.12 41 ILE B C 1
ATOM 1120 O O . ILE B 1 41 ? -5.707 1.773 11.195 1 98.12 41 ILE B O 1
ATOM 1124 N N . GLN B 1 42 ? -6.285 -0.068 12.352 1 98.31 42 GLN B N 1
ATOM 1125 C CA . GLN B 1 42 ? -4.902 -0.393 12.695 1 98.31 42 GLN B CA 1
ATOM 1126 C C . GLN B 1 42 ? -4.332 -1.438 11.742 1 98.31 42 GLN B C 1
ATOM 1128 O O . GLN B 1 42 ? -3.15 -1.387 11.391 1 98.31 42 GLN B O 1
ATOM 1133 N N . LYS B 1 43 ? -5.211 -2.365 11.336 1 98.19 43 LYS B N 1
ATOM 1134 C CA . LYS B 1 43 ? -4.734 -3.498 10.547 1 98.19 43 LYS B CA 1
ATOM 1135 C C . LYS B 1 43 ? -5.773 -3.928 9.516 1 98.19 43 LYS B C 1
ATOM 1137 O O . LYS B 1 43 ? -6.969 -3.979 9.82 1 98.19 43 LYS B O 1
ATOM 1142 N N . ILE B 1 44 ? -5.324 -4.258 8.266 1 98.25 44 ILE B N 1
ATOM 1143 C CA . ILE B 1 44 ? -6.117 -4.91 7.23 1 98.25 44 ILE B CA 1
ATOM 1144 C C . ILE B 1 44 ? -5.34 -6.09 6.652 1 98.25 44 ILE B C 1
ATOM 1146 O O . ILE B 1 44 ? -4.148 -5.973 6.355 1 98.25 44 ILE B O 1
ATOM 1150 N N . SER B 1 45 ? -6.043 -7.227 6.562 1 98.19 45 SER B N 1
ATOM 1151 C CA . SER B 1 45 ? -5.391 -8.43 6.055 1 98.19 45 SER B CA 1
ATOM 1152 C C . SER B 1 45 ? -6.25 -9.117 4.996 1 98.19 45 SER B C 1
ATOM 1154 O O . SER B 1 45 ? -7.469 -8.945 4.973 1 98.19 45 SER B O 1
ATOM 1156 N N . CYS B 1 46 ? -5.543 -9.867 4.129 1 98 46 CYS B N 1
ATOM 1157 C CA . CYS B 1 46 ? -6.184 -10.641 3.07 1 98 46 CYS B CA 1
ATOM 1158 C C . CYS B 1 46 ? -5.68 -12.078 3.07 1 98 46 CYS B C 1
ATOM 1160 O O . CYS B 1 46 ? -4.473 -12.32 3.107 1 98 46 CYS B O 1
ATOM 1162 N N . GLU B 1 47 ? -6.66 -12.945 3.096 1 97.94 47 GLU B N 1
ATOM 1163 C CA . GLU B 1 47 ? -6.352 -14.375 3.039 1 97.94 47 GLU B CA 1
ATOM 1164 C C . GLU B 1 47 ? -6.926 -15.016 1.777 1 97.94 47 GLU B C 1
ATOM 1166 O O . GLU B 1 47 ? -8.055 -14.719 1.387 1 97.94 47 GLU B O 1
ATOM 1171 N N . HIS B 1 48 ? -6.098 -15.82 1.056 1 96.38 48 HIS B N 1
ATOM 1172 C CA . HIS B 1 48 ? -6.477 -16.641 -0.085 1 96.38 48 HIS B CA 1
ATOM 1173 C C . HIS B 1 48 ? -6.176 -18.125 0.175 1 96.38 48 HIS B C 1
ATOM 1175 O O . HIS B 1 48 ? -5.023 -18.484 0.415 1 96.38 48 HIS B O 1
ATOM 1181 N N . ASN B 1 49 ? -7.336 -18.812 0.269 1 94.06 49 ASN B N 1
ATOM 1182 C CA . ASN B 1 49 ? -7.219 -20.25 0.49 1 94.06 49 ASN B CA 1
ATOM 1183 C C . ASN B 1 49 ? -6.523 -20.562 1.813 1 94.06 49 ASN B C 1
ATOM 1185 O O . ASN B 1 49 ? -5.625 -21.406 1.866 1 94.06 49 ASN B O 1
ATOM 1189 N N . GLY B 1 50 ? -6.863 -19.766 2.762 1 92 50 GLY B N 1
ATOM 1190 C CA . GLY B 1 50 ? -6.422 -20.016 4.121 1 92 50 GLY B CA 1
AT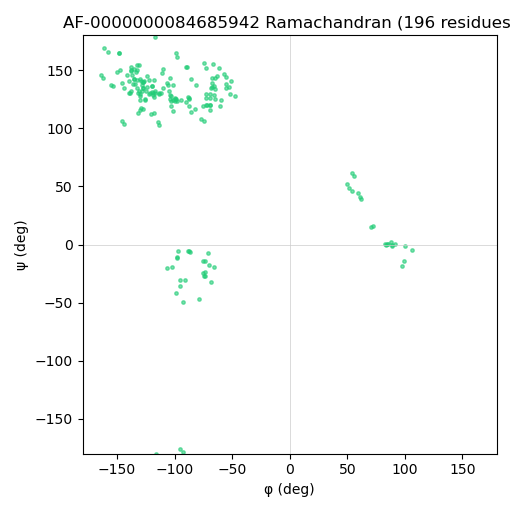OM 1191 C C . GLY B 1 50 ? -5.039 -19.469 4.414 1 92 50 GLY B C 1
ATOM 1192 O O . GLY B 1 50 ? -4.535 -19.594 5.531 1 92 50 GLY B O 1
ATOM 1193 N N . LYS B 1 51 ? -4.457 -18.859 3.459 1 94.25 51 LYS B N 1
ATOM 1194 C CA . LYS B 1 51 ? -3.133 -18.266 3.633 1 94.25 51 LYS B CA 1
ATOM 1195 C C . LYS B 1 51 ? -3.195 -16.75 3.543 1 94.25 51 LYS B C 1
ATOM 1197 O O . LYS B 1 51 ? -3.832 -16.203 2.641 1 94.25 51 LYS B O 1
ATOM 1202 N N . GLU B 1 52 ? -2.529 -16.203 4.617 1 97.12 52 GLU B N 1
ATOM 1203 C CA . GLU B 1 52 ? -2.426 -14.742 4.559 1 97.12 52 GLU B CA 1
ATOM 1204 C C . GLU B 1 52 ? -1.487 -14.297 3.441 1 97.12 52 GLU B C 1
ATOM 1206 O O . GLU B 1 52 ? -0.304 -14.641 3.443 1 97.12 52 GLU B O 1
ATOM 1211 N N . VAL B 1 53 ? -1.98 -13.516 2.461 1 96.12 53 VAL B N 1
ATOM 1212 C CA . VAL B 1 53 ? -1.159 -13.133 1.316 1 96.12 53 VAL B CA 1
ATOM 1213 C C . VAL B 1 53 ? -0.755 -11.672 1.438 1 96.12 53 VAL B C 1
ATOM 1215 O O . VAL B 1 53 ? 0.175 -11.219 0.766 1 96.12 53 VAL B O 1
ATOM 1218 N N . PHE B 1 54 ? -1.535 -10.961 2.264 1 97.44 54 PHE B N 1
ATOM 1219 C CA . PHE B 1 54 ? -1.302 -9.531 2.404 1 97.44 54 PHE B CA 1
ATOM 1220 C C . PHE B 1 54 ? -1.776 -9.039 3.766 1 97.44 54 PHE B C 1
ATOM 1222 O O . PHE B 1 54 ? -2.842 -9.438 4.238 1 97.44 54 PHE B O 1
ATOM 1229 N N . LEU B 1 55 ? -0.903 -8.141 4.43 1 98.31 55 LEU B N 1
ATOM 1230 C CA . LEU B 1 55 ? -1.236 -7.469 5.684 1 98.31 55 LEU B CA 1
ATOM 1231 C C . LEU B 1 55 ? -0.765 -6.02 5.668 1 98.31 55 LEU B C 1
ATOM 1233 O O . LEU B 1 55 ? 0.379 -5.738 5.305 1 98.31 55 LEU B O 1
ATOM 1237 N N . ALA B 1 56 ? -1.586 -5.129 6.004 1 98.19 56 ALA B N 1
ATOM 1238 C CA . ALA B 1 56 ? -1.222 -3.715 6.074 1 98.19 56 ALA B CA 1
ATOM 1239 C C . ALA B 1 56 ? -1.585 -3.121 7.434 1 98.19 56 ALA B C 1
ATOM 1241 O O . ALA B 1 56 ? -2.639 -3.434 7.988 1 98.19 56 ALA B O 1
ATOM 1242 N N . GLN B 1 57 ? -0.722 -2.271 7.996 1 98.19 57 GLN B N 1
ATOM 1243 C CA . GLN B 1 57 ? -0.968 -1.518 9.227 1 98.19 57 GLN B CA 1
ATOM 1244 C C . GLN B 1 57 ? -0.902 -0.014 8.969 1 98.19 57 GLN B C 1
ATOM 1246 O O . GLN B 1 57 ? -0.002 0.463 8.273 1 98.19 57 GLN B O 1
ATOM 1251 N N . PHE B 1 58 ? -1.839 0.622 9.547 1 97.5 58 PHE B N 1
ATOM 1252 C CA . PHE B 1 58 ? -2.02 2.049 9.305 1 97.5 58 PHE B CA 1
ATOM 1253 C C . PHE B 1 58 ? -1.646 2.857 10.539 1 97.5 58 PHE B C 1
ATOM 1255 O O . PHE B 1 58 ? -1.83 2.398 11.672 1 97.5 58 PHE B O 1
ATOM 1262 N N . GLY B 1 59 ? -1.199 4.047 10.352 1 94.75 59 GLY B N 1
ATOM 1263 C CA . GLY B 1 59 ? -1.146 5.066 11.391 1 94.75 59 GLY B CA 1
ATOM 1264 C C . GLY B 1 59 ? -2.344 5.996 11.375 1 94.75 59 GLY B C 1
ATOM 1265 O O . GLY B 1 59 ? -3.254 5.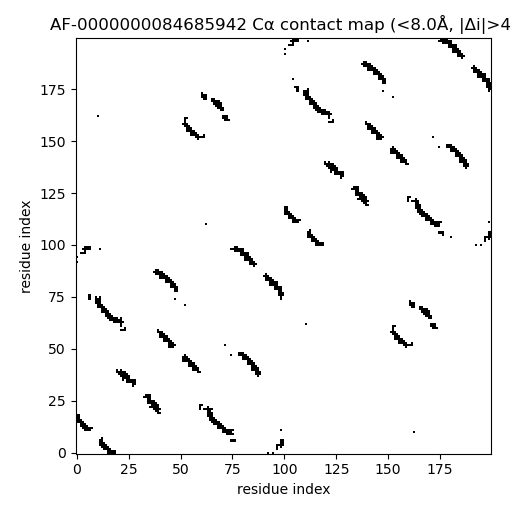832 10.555 1 94.75 59 GLY B O 1
ATOM 1266 N N . THR B 1 60 ? -2.328 6.984 12.234 1 95.44 60 THR B N 1
ATOM 1267 C CA . THR B 1 60 ? -3.473 7.871 12.422 1 95.44 60 THR B CA 1
ATOM 1268 C C . THR B 1 60 ? -3.592 8.852 11.258 1 95.44 60 THR B C 1
ATOM 1270 O O . THR B 1 60 ? -4.645 9.453 11.055 1 95.44 60 THR B O 1
ATOM 1273 N N . SER B 1 61 ? -2.535 8.898 10.516 1 95.62 61 SER B N 1
ATOM 1274 C CA . SER B 1 61 ? -2.543 9.898 9.461 1 95.62 61 SER B CA 1
ATOM 1275 C C . SER B 1 61 ? -3.195 9.359 8.195 1 95.62 61 SER B C 1
ATOM 1277 O O . SER B 1 61 ? -3.426 10.109 7.238 1 95.62 61 SER B O 1
ATOM 1279 N N . ILE B 1 62 ? -3.545 8.148 8.07 1 97.62 62 ILE B N 1
ATOM 1280 C CA . ILE B 1 62 ? -4.195 7.562 6.902 1 97.62 62 ILE B CA 1
ATOM 1281 C C . ILE B 1 62 ? -5.562 8.211 6.691 1 97.62 62 ILE B C 1
ATOM 1283 O O . ILE B 1 62 ? -6.281 8.492 7.656 1 97.62 62 ILE B O 1
ATOM 1287 N N . SER B 1 63 ? -5.832 8.32 5.496 1 97.06 63 SER B N 1
ATOM 1288 C CA . SER B 1 63 ? -7.039 9.062 5.148 1 97.06 63 SER B CA 1
ATOM 1289 C C . SER B 1 63 ? -8.289 8.242 5.445 1 97.06 63 SER B C 1
ATOM 1291 O O . SER B 1 63 ? -8.242 7.016 5.484 1 97.06 63 SER B O 1
ATOM 1293 N N . GLN B 1 64 ? -9.375 9.07 5.625 1 96.62 64 GLN B N 1
ATOM 1294 C CA . GLN B 1 64 ? -10.695 8.469 5.758 1 96.62 64 GLN B CA 1
ATOM 1295 C C . GLN B 1 64 ? -11.016 7.57 4.566 1 96.62 64 GLN B C 1
ATOM 1297 O O . GLN B 1 64 ? -10.711 7.914 3.424 1 96.62 64 GLN B O 1
ATOM 1302 N N . ASN B 1 65 ? -11.648 6.352 4.902 1 97.75 65 ASN B N 1
ATOM 1303 C CA . ASN B 1 65 ? -11.984 5.363 3.881 1 97.75 65 ASN B CA 1
ATOM 1304 C C . ASN B 1 65 ? -10.758 4.953 3.07 1 97.75 65 ASN B C 1
ATOM 1306 O O . ASN B 1 65 ? -10.711 5.164 1.857 1 97.75 65 ASN B O 1
ATOM 1310 N N . PRO B 1 66 ? -9.828 4.469 3.705 1 98.06 66 PRO B N 1
ATOM 1311 C CA . PRO B 1 66 ? -8.555 4.117 3.082 1 98.06 66 PRO B CA 1
ATOM 1312 C C . PRO B 1 66 ? -8.719 3.221 1.856 1 98.06 66 PRO B C 1
ATOM 1314 O O . PRO B 1 66 ? -9.523 2.281 1.878 1 98.06 66 PRO B O 1
ATOM 1317 N N . TYR B 1 67 ? -7.977 3.615 0.905 1 96.5 67 TYR B N 1
ATOM 1318 C CA . TYR B 1 67 ? -7.879 2.832 -0.322 1 96.5 67 TYR B CA 1
ATOM 1319 C C . TYR B 1 67 ? -6.535 2.119 -0.406 1 96.5 67 TYR B C 1
ATOM 1321 O O . TYR B 1 67 ? -5.492 2.709 -0.112 1 96.5 67 TYR B O 1
ATOM 1329 N N . LEU B 1 68 ? -6.496 0.876 -0.85 1 97.31 68 LEU B N 1
ATOM 1330 C CA . LEU B 1 68 ? -5.301 0.073 -1.071 1 97.31 68 LEU B CA 1
ATOM 1331 C C . LEU B 1 68 ? -5.438 -0.777 -2.33 1 97.31 68 LEU B C 1
ATOM 1333 O O . LEU B 1 68 ? -6.531 -1.257 -2.641 1 97.31 68 LEU B O 1
ATOM 1337 N N . ALA B 1 69 ? -4.398 -0.963 -2.98 1 98.25 69 ALA B N 1
ATOM 1338 C CA . ALA B 1 69 ? -4.348 -1.874 -4.121 1 98.25 69 ALA B CA 1
ATOM 1339 C C . ALA B 1 69 ? -3.08 -2.725 -4.09 1 98.25 69 ALA B C 1
ATOM 1341 O O . ALA B 1 69 ? -2.01 -2.24 -3.711 1 98.25 69 ALA B O 1
ATOM 1342 N N . PHE B 1 70 ? -3.176 -3.961 -4.539 1 98.06 70 PHE B N 1
ATOM 1343 C CA . PHE B 1 70 ? -2.053 -4.887 -4.637 1 98.06 70 PHE B CA 1
ATOM 1344 C C . PHE B 1 70 ? -2.379 -6.035 -5.582 1 98.06 70 PHE B C 1
ATOM 1346 O O . PHE B 1 70 ? -3.523 -6.184 -6.02 1 98.06 70 PHE B O 1
ATOM 1353 N N . SER B 1 71 ? -1.42 -6.805 -5.938 1 97.88 71 SER B N 1
ATOM 1354 C CA . SER B 1 71 ? -1.626 -7.949 -6.82 1 97.88 71 SER B CA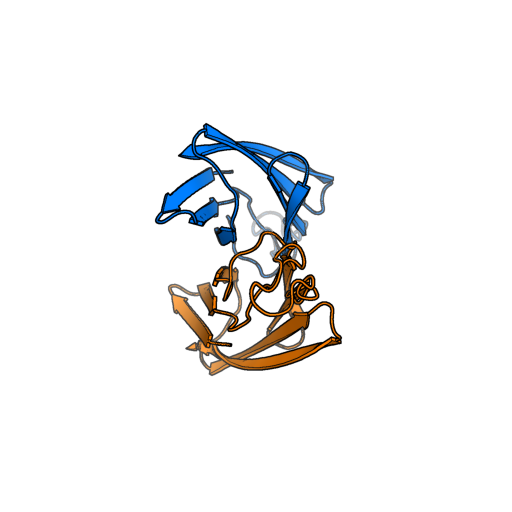 1
ATOM 1355 C C . SER B 1 71 ? -0.847 -9.172 -6.336 1 97.88 71 SER B C 1
ATOM 1357 O O . SER B 1 71 ? 0.205 -9.031 -5.707 1 97.88 71 SER B O 1
ATOM 1359 N N . PHE B 1 72 ? -1.434 -10.359 -6.652 1 97.38 72 PHE B N 1
ATOM 1360 C CA . PHE B 1 72 ? -0.777 -11.594 -6.227 1 97.38 72 PHE B CA 1
ATOM 1361 C C . PHE B 1 72 ? -1.047 -12.719 -7.219 1 97.38 72 PHE B C 1
ATOM 1363 O O . PHE B 1 72 ? -1.963 -12.625 -8.039 1 97.38 72 PHE B O 1
ATOM 1370 N N . LYS B 1 73 ? -0.264 -13.703 -7.07 1 94.44 73 LYS B N 1
ATOM 1371 C CA . LYS B 1 73 ? -0.353 -14.859 -7.961 1 94.44 73 LYS B CA 1
ATOM 1372 C C . LYS B 1 73 ? -1.167 -15.984 -7.324 1 94.44 73 LYS B C 1
ATOM 1374 O O . LYS B 1 73 ? -1.573 -15.883 -6.164 1 94.44 73 LYS B O 1
ATOM 1379 N N . GLU B 1 74 ? -1.613 -16.875 -8.195 1 90.88 74 GLU B N 1
ATOM 1380 C CA . GLU B 1 74 ? -2.201 -18.156 -7.84 1 90.88 74 GLU B CA 1
ATOM 1381 C C . GLU B 1 74 ? -3.691 -18.016 -7.547 1 90.88 74 GLU B C 1
ATOM 1383 O O . GLU B 1 74 ? -4.34 -18.984 -7.137 1 90.88 74 GLU B O 1
ATOM 1388 N N . GLY B 1 75 ? -4.227 -16.891 -7.648 1 95.81 75 GLY B N 1
ATOM 1389 C CA . GLY B 1 75 ? -5.672 -16.766 -7.594 1 95.81 75 GLY B CA 1
ATOM 1390 C C . GLY B 1 75 ? -6.371 -17.391 -8.789 1 95.81 75 GLY B C 1
ATOM 1391 O O . GLY B 1 75 ? -5.84 -17.375 -9.906 1 95.81 75 GLY B O 1
ATOM 1392 N N . LYS B 1 76 ? -7.461 -18.062 -8.508 1 96 76 LYS B N 1
ATOM 1393 C CA . LYS B 1 76 ? -8.281 -18.609 -9.578 1 96 76 LYS B CA 1
ATOM 1394 C C . LYS B 1 76 ? -9.68 -18 -9.57 1 96 76 LYS B C 1
ATOM 1396 O O . LYS B 1 76 ? -10.219 -17.688 -8.508 1 96 76 LYS B O 1
ATOM 1401 N N . LYS B 1 77 ? -10.172 -17.766 -10.906 1 96.56 77 LYS B N 1
ATOM 1402 C CA . LYS B 1 77 ? -11.555 -17.312 -11 1 96.56 77 LYS B CA 1
ATOM 1403 C C . LYS B 1 77 ? -12.477 -18.156 -10.133 1 96.56 77 LYS B C 1
ATOM 1405 O O . LYS B 1 77 ? -12.391 -19.391 -10.156 1 96.56 77 LYS B O 1
ATOM 1410 N N . GLY B 1 78 ? -13.227 -17.484 -9.328 1 97.75 78 GLY B N 1
ATOM 1411 C CA . GLY B 1 78 ? -14.172 -18.203 -8.484 1 97.75 78 GLY B CA 1
ATOM 1412 C C . GLY B 1 78 ? -13.664 -18.406 -7.066 1 97.75 78 GLY B C 1
ATOM 1413 O O . GLY B 1 78 ? -14.438 -18.719 -6.16 1 97.75 78 GLY B O 1
ATOM 1414 N N . ASP B 1 79 ? -12.375 -18.188 -6.871 1 98.19 79 ASP B N 1
ATOM 1415 C CA . ASP B 1 79 ? -11.844 -18.281 -5.516 1 98.19 79 ASP B CA 1
ATOM 1416 C C . ASP B 1 79 ? -12.398 -17.172 -4.629 1 98.19 79 ASP B C 1
ATOM 1418 O O . ASP B 1 79 ? -12.82 -16.125 -5.129 1 98.19 79 ASP B O 1
ATOM 1422 N N . ILE B 1 80 ? -12.344 -17.594 -3.369 1 97.88 80 ILE B N 1
ATOM 1423 C CA . ILE B 1 80 ? -12.812 -16.609 -2.398 1 97.88 80 ILE B CA 1
ATOM 1424 C C . ILE B 1 80 ? -11.617 -15.977 -1.689 1 97.88 80 ILE B C 1
ATOM 1426 O O . ILE B 1 80 ? -10.711 -16.672 -1.232 1 97.88 80 ILE B O 1
ATOM 1430 N N . LEU B 1 81 ? -11.648 -14.664 -1.712 1 97.88 81 LEU B N 1
ATOM 1431 C CA . LEU B 1 81 ? -10.703 -13.883 -0.916 1 97.88 81 LEU B CA 1
ATOM 1432 C C . LEU B 1 81 ? -11.383 -13.328 0.337 1 97.88 81 LEU B C 1
ATOM 1434 O O . LEU B 1 81 ? -12.453 -12.727 0.256 1 97.88 81 LEU B O 1
ATOM 1438 N N . SER B 1 82 ? -10.672 -13.648 1.481 1 98.12 82 SER B N 1
ATOM 1439 C CA . SER B 1 82 ? -11.195 -13.172 2.758 1 98.12 82 SER B CA 1
ATOM 1440 C C . SER B 1 82 ? -10.406 -11.969 3.26 1 98.12 82 SER B C 1
ATOM 1442 O O . SER B 1 82 ? -9.211 -12.07 3.52 1 98.12 82 SER B O 1
ATOM 1444 N N . LEU B 1 83 ? -11.133 -10.789 3.434 1 97.94 83 LEU B N 1
ATOM 1445 C CA . LEU B 1 83 ? -10.539 -9.555 3.93 1 97.94 83 LEU B CA 1
ATOM 1446 C C . LEU B 1 83 ? -11.047 -9.234 5.328 1 97.94 83 LEU B C 1
ATOM 1448 O O . LEU B 1 83 ? -12.234 -9.391 5.613 1 97.94 83 LEU B O 1
ATOM 1452 N N . ARG B 1 84 ? -10.039 -8.875 6.105 1 97.62 84 ARG B N 1
ATOM 1453 C CA . ARG B 1 84 ? -10.359 -8.508 7.48 1 97.62 84 ARG B CA 1
ATOM 1454 C C . ARG B 1 84 ? -9.648 -7.227 7.891 1 97.62 84 ARG B C 1
ATOM 1456 O O . ARG B 1 84 ? -8.461 -7.047 7.594 1 97.62 84 ARG B O 1
ATOM 1463 N N . TRP B 1 85 ? -10.422 -6.293 8.648 1 97.38 85 TRP B N 1
ATOM 1464 C CA . TRP B 1 85 ? -9.742 -5.156 9.25 1 97.38 85 TRP B CA 1
ATOM 1465 C C . TRP B 1 85 ? -10.25 -4.902 10.672 1 97.38 85 TRP B C 1
ATOM 1467 O O . TRP B 1 85 ? -11.383 -5.254 11 1 97.38 85 TRP B O 1
ATOM 1477 N N . ASN B 1 86 ? -9.383 -4.391 11.484 1 98.31 86 ASN B N 1
ATOM 1478 C CA . ASN B 1 86 ? -9.719 -3.984 12.844 1 98.31 86 ASN B CA 1
ATOM 1479 C C . ASN B 1 86 ? -9.172 -2.598 13.172 1 98.31 86 ASN B C 1
ATOM 1481 O O . ASN B 1 86 ? -8.133 -2.191 12.633 1 98.31 86 ASN B O 1
ATOM 1485 N N . ASP B 1 87 ? -9.938 -1.949 14.078 1 98.38 87 ASP B N 1
ATOM 1486 C CA . ASP B 1 87 ? -9.484 -0.62 14.469 1 98.38 87 ASP B CA 1
ATOM 1487 C C . ASP B 1 87 ? -9.125 -0.578 15.953 1 98.38 87 ASP B C 1
ATOM 1489 O O . ASP B 1 87 ? -9.172 -1.601 16.641 1 98.38 87 ASP B O 1
ATOM 1493 N N . ASN B 1 88 ? -8.695 0.602 16.422 1 98.12 88 ASN B N 1
ATOM 1494 C CA . ASN B 1 88 ? -8.141 0.764 17.75 1 98.12 88 ASN B CA 1
ATOM 1495 C C . ASN B 1 88 ? -9.219 0.643 18.828 1 98.12 88 ASN B C 1
ATOM 1497 O O . ASN B 1 88 ? -8.906 0.513 20.016 1 98.12 88 ASN B O 1
ATOM 1501 N N . THR B 1 89 ? -10.422 0.562 18.5 1 97.75 89 THR B N 1
ATOM 1502 C CA . THR B 1 89 ? -11.492 0.438 19.484 1 97.75 89 THR B CA 1
ATOM 1503 C C . THR B 1 89 ? -11.922 -1.021 19.641 1 97.75 89 THR B C 1
ATOM 1505 O O . THR B 1 89 ? -12.758 -1.343 20.484 1 97.75 89 THR B O 1
ATOM 1508 N N . GLY B 1 90 ? -11.461 -1.781 18.75 1 97.12 90 GLY B N 1
ATOM 1509 C CA . GLY B 1 90 ? -11.789 -3.197 18.812 1 97.12 90 GLY B CA 1
ATOM 1510 C C . GLY B 1 90 ? -12.797 -3.631 17.766 1 97.12 90 GLY B C 1
ATOM 1511 O O . GLY B 1 90 ? -13.094 -4.82 17.641 1 97.12 90 GLY B O 1
ATOM 1512 N N . ASP B 1 91 ? -13.289 -2.664 17.031 1 97.75 91 ASP B N 1
ATOM 1513 C CA . ASP B 1 91 ? -14.195 -3.01 15.938 1 97.75 91 ASP B CA 1
ATOM 1514 C C . ASP B 1 91 ? -13.477 -3.826 14.867 1 97.75 91 ASP B C 1
ATOM 1516 O O . ASP B 1 91 ? -12.32 -3.539 14.531 1 97.75 91 ASP B O 1
ATOM 1520 N N . VAL B 1 92 ? -14.086 -4.906 14.406 1 97.81 92 VAL B N 1
ATOM 1521 C CA . VAL B 1 92 ? -13.562 -5.797 13.375 1 97.81 92 VAL B CA 1
ATOM 1522 C C . VAL B 1 92 ? -14.602 -5.977 12.266 1 97.81 92 VAL B C 1
ATOM 1524 O O . VAL B 1 92 ? -15.789 -6.145 12.547 1 97.81 92 VAL B O 1
ATOM 1527 N N . LYS B 1 93 ? -14.219 -5.902 11.078 1 97.62 93 LYS B N 1
ATOM 1528 C CA . LYS B 1 93 ? -15.078 -6.203 9.938 1 97.62 93 LYS B CA 1
ATOM 1529 C C . LYS B 1 93 ? -14.406 -7.199 8.992 1 97.62 93 LYS B C 1
ATOM 1531 O O . LYS B 1 93 ? -13.203 -7.113 8.742 1 97.62 93 LYS B O 1
ATOM 1536 N N . LYS B 1 94 ? -15.219 -8.125 8.555 1 96.88 94 LYS B N 1
ATOM 1537 C CA . LYS B 1 94 ? -14.781 -9.148 7.609 1 96.88 94 LYS B CA 1
ATOM 1538 C C . LYS B 1 94 ? -15.625 -9.125 6.336 1 96.88 94 LYS B C 1
ATOM 1540 O O . LYS B 1 94 ? -16.844 -8.938 6.395 1 96.88 94 LYS B O 1
ATOM 1545 N N . THR B 1 95 ? -14.977 -9.336 5.211 1 97.06 95 THR B N 1
ATOM 1546 C CA . THR B 1 95 ? -15.664 -9.398 3.924 1 97.06 95 THR B CA 1
ATOM 1547 C C . THR B 1 95 ? -15.016 -10.445 3.016 1 97.06 95 THR B C 1
ATOM 1549 O O . THR B 1 95 ? -13.789 -10.547 2.959 1 97.06 95 THR B O 1
ATOM 1552 N N . ASP B 1 96 ? -15.891 -11.227 2.408 1 97.75 96 ASP B N 1
ATOM 1553 C CA . ASP B 1 96 ? -15.406 -12.148 1.384 1 97.75 96 ASP B CA 1
ATOM 1554 C C . ASP B 1 96 ? -15.734 -11.633 -0.016 1 97.75 96 ASP B C 1
ATOM 1556 O O . ASP B 1 96 ? -16.797 -11.031 -0.232 1 97.75 96 ASP B O 1
ATOM 1560 N N . THR B 1 97 ? -14.836 -11.859 -0.885 1 97.94 97 THR B N 1
ATOM 1561 C CA . THR B 1 97 ? -15.07 -11.492 -2.279 1 97.94 97 THR B CA 1
ATOM 1562 C C . THR B 1 97 ? -14.641 -12.617 -3.211 1 97.94 97 THR B C 1
ATOM 1564 O O . THR B 1 97 ? -13.711 -13.367 -2.902 1 97.94 97 THR B O 1
ATOM 1567 N N . THR B 1 98 ? -15.352 -12.836 -4.254 1 97.94 98 THR B N 1
ATOM 1568 C CA . THR B 1 98 ? -15 -13.82 -5.266 1 97.94 98 THR B CA 1
ATOM 1569 C C . THR B 1 98 ? -14.094 -13.211 -6.328 1 97.94 98 THR B C 1
ATOM 1571 O O . THR B 1 98 ? -14.352 -12.109 -6.816 1 97.94 98 THR B O 1
ATOM 1574 N N . ILE B 1 99 ? -13.086 -13.828 -6.504 1 98.25 99 ILE B N 1
ATOM 1575 C CA . ILE B 1 99 ? -12.188 -13.43 -7.586 1 98.25 99 ILE B CA 1
ATOM 1576 C C . ILE B 1 99 ? -12.875 -13.656 -8.93 1 98.25 99 ILE B C 1
ATOM 1578 O O . ILE B 1 99 ? -13.383 -14.75 -9.203 1 98.25 99 ILE B O 1
ATOM 1582 N N . LYS B 1 100 ? -12.859 -12.695 -9.664 1 97.75 100 LYS B N 1
ATOM 1583 C CA . LYS B 1 100 ? -13.57 -12.766 -10.93 1 97.75 100 LYS B CA 1
ATOM 1584 C C . LYS B 1 100 ? -12.602 -12.812 -12.109 1 97.75 100 LYS B C 1
ATOM 1586 O O . LYS B 1 100 ? -11.477 -12.305 -12.008 1 97.75 100 LYS B O 1
#

Secondary structure (DSSP, 8-state):
-EEEEEEETTEEEEEEE-----B-S--B-TTT-PBPPPB-EEEEEEEETTEEEEEEEE-TTBPSS-EEEEEESS--TTPEEEEEEEETTS-EEEEEEE--/-EEEEEEETTEEEEEEE-----B-S-PBPTTT-PBPPPB-EEEEEEEETTEEEEEEEE-TTBPSS-EEEEEESS--TTPEEEEEEEETTS-EEEEEEE--

pLDDT: mean 96.54, std 2.1, range [90.44, 98.5]

Radius of gyration: 17.98 Å; Cα contacts (8 Å, |Δi|>4): 548; chains: 2; bounding box: 40×51×41 Å

Foldseek 3Di:
DDWAWEDDPQKIKIKDFAQFALALQQDADPVPRHGDHGKHWAKKWKDWPNHTPDIDGDHSPAHHRHMDMDMDHDDDAQTKMKMWIAIPVGDIDIDIDGYD/DDWAWEDDPQKIKIKDFAQFQLALQQDADPVPRHGDHGKHWAKKWKDWPRDTPDMDGDHSVAHHRHIDIDMDGDDDQQTKMKMKIAIPVGDIDIDIDGYD

Solvent-accessible surface area (backbone atoms only — not comparable to full-atom values): 10087 Å² total; per-residue (Å²): 107,49,71,47,37,39,58,57,93,72,28,28,40,36,39,37,36,39,74,47,73,27,37,58,34,78,49,59,35,86,80,78,65,40,66,39,72,57,37,30,54,38,39,40,37,34,28,52,85,87,35,67,39,36,36,38,36,45,29,60,45,28,32,56,40,39,44,40,36,40,42,27,45,84,60,47,77,68,39,59,36,40,34,37,34,32,29,75,80,69,53,70,48,76,48,76,40,57,26,71,109,49,70,48,39,39,58,56,91,74,28,27,40,36,40,40,36,42,75,48,73,29,37,58,36,79,51,58,34,81,85,77,63,42,64,40,73,58,37,30,58,39,38,40,36,34,26,53,87,88,35,69,38,37,37,37,35,45,31,60,44,28,32,58,39,38,44,40,37,39,41,26,46,81,62,46,77,69,35,59,37,42,36,39,37,32,30,77,80,65,55,69,52,76,48,76,40,58,25,70